Protein AF-0000000083322384 (afdb_homodimer)

Sequence (320 aa):
MDNLTTMTLADDIALSQEKIINGQQDLNTKRIYNEINSLGILDKPIEEYFDMTQDEYYNSESDGKLTLLHLDQPLSELSDRILTNHVDGYVDKDEINLTYNHEDPLQDGSYDRATDLHVLLYSLKVIGAVRAIAPDDLKKVLSKDAVLSLGLAAAALAKNMDNLTTMTLADDIALSQEKIINGQQDLNTKRIYNEINSLGILDKPIEEYFDMTQDEYYNSESDGKLTLLHLDQPLSELSDRILTNHVDGYVDKDEINLTYNHEDPLQDGSYDRATDLHVLLYSLKVIGAVRAIAPDDLKKVLSKDAVLS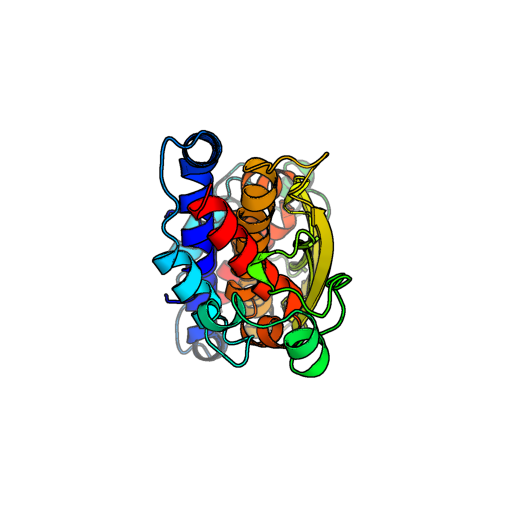LGLAAAALAKN

Structure (mmCIF, N/CA/C/O backbone):
data_AF-0000000083322384-model_v1
#
loop_
_entity.id
_entity.type
_entity.pdbx_description
1 polymer 'Transcriptional regulator'
#
loop_
_atom_site.group_PDB
_atom_site.id
_atom_site.type_symbol
_atom_site.label_atom_id
_atom_site.label_alt_id
_atom_site.label_comp_id
_atom_site.label_asym_id
_atom_site.label_entity_id
_atom_site.label_seq_id
_atom_site.pdbx_PDB_ins_code
_atom_site.Cartn_x
_atom_site.Cartn_y
_atom_site.Cartn_z
_atom_site.occupancy
_atom_site.B_iso_or_equiv
_atom_site.auth_seq_id
_atom_site.auth_comp_id
_atom_site.auth_asym_id
_atom_site.auth_atom_id
_atom_site.pdbx_PDB_model_num
ATOM 1 N N . MET A 1 1 ? 3.275 7.406 -13.539 1 37.5 1 MET A N 1
ATOM 2 C CA . MET A 1 1 ? 2.02 6.906 -14.094 1 37.5 1 MET A CA 1
ATOM 3 C C . MET A 1 1 ? 1.988 5.379 -14.078 1 37.5 1 MET A C 1
ATOM 5 O O . MET A 1 1 ? 0.938 4.781 -13.836 1 37.5 1 MET A O 1
ATOM 9 N N . ASP A 1 2 ? 3.168 4.707 -14.414 1 47.38 2 ASP A N 1
ATOM 10 C CA . ASP A 1 2 ? 3.363 3.297 -14.742 1 47.38 2 ASP A CA 1
ATOM 11 C C . ASP A 1 2 ? 3.188 2.416 -13.508 1 47.38 2 ASP A C 1
ATOM 13 O O . ASP A 1 2 ? 2.791 1.254 -13.617 1 47.38 2 ASP A O 1
ATOM 17 N N . ASN A 1 3 ? 3.254 3.123 -12.258 1 56.19 3 ASN A N 1
ATOM 18 C CA . ASN A 1 3 ? 3.422 2.348 -11.039 1 56.19 3 ASN A CA 1
ATOM 19 C C . ASN A 1 3 ? 2.08 1.904 -10.461 1 56.19 3 ASN A C 1
ATOM 21 O O . ASN A 1 3 ? 2.033 1.134 -9.5 1 56.19 3 ASN A O 1
ATOM 25 N N . LEU A 1 4 ? 1.082 2.242 -11.242 1 67.62 4 LEU A N 1
ATOM 26 C CA . LEU A 1 4 ? -0.22 1.907 -10.672 1 67.62 4 LEU A CA 1
ATOM 27 C C . LEU A 1 4 ? -0.884 0.786 -11.469 1 67.62 4 LEU A C 1
ATOM 29 O O . LEU A 1 4 ? -1.989 0.354 -11.133 1 67.62 4 LEU A O 1
ATOM 33 N N . THR A 1 5 ? -0.105 0.211 -12.234 1 82.62 5 THR A N 1
ATOM 34 C CA . THR A 1 5 ? -0.667 -0.783 -13.148 1 82.62 5 THR A CA 1
ATOM 35 C C . THR A 1 5 ? -1.054 -2.051 -12.391 1 82.62 5 THR A C 1
ATOM 37 O O . THR A 1 5 ? -2.096 -2.648 -12.664 1 82.62 5 THR A O 1
ATOM 40 N N . THR A 1 6 ? -0.244 -2.404 -11.43 1 91.44 6 THR A N 1
ATOM 41 C CA . THR A 1 6 ? -0.544 -3.6 -10.656 1 91.44 6 THR A CA 1
ATOM 42 C C . THR A 1 6 ? -1.833 -3.418 -9.859 1 91.44 6 THR A C 1
ATOM 44 O O . THR A 1 6 ? -2.676 -4.316 -9.812 1 91.44 6 THR A O 1
ATOM 47 N N . MET A 1 7 ? -1.992 -2.287 -9.391 1 86.81 7 MET A N 1
ATOM 48 C CA . MET A 1 7 ? -3.189 -1.993 -8.602 1 86.81 7 MET A CA 1
ATOM 49 C C . MET A 1 7 ? -4.43 -1.967 -9.492 1 86.81 7 MET A C 1
ATOM 51 O O . MET A 1 7 ? -5.488 -2.459 -9.102 1 86.81 7 MET A O 1
ATOM 55 N N . THR A 1 8 ? -4.301 -1.395 -10.633 1 88.5 8 THR A N 1
ATOM 56 C CA . THR A 1 8 ? -5.422 -1.345 -11.562 1 88.5 8 THR A CA 1
ATOM 57 C C . THR A 1 8 ? -5.832 -2.75 -11.992 1 88.5 8 THR A C 1
ATOM 59 O O . THR A 1 8 ? -7.023 -3.037 -12.141 1 88.5 8 THR A O 1
ATOM 62 N N . LEU A 1 9 ? -4.875 -3.537 -12.266 1 93.75 9 LEU A N 1
ATOM 63 C CA . LEU A 1 9 ? -5.164 -4.93 -12.594 1 93.75 9 LEU A CA 1
ATOM 64 C C . LEU A 1 9 ? -5.934 -5.605 -11.469 1 93.75 9 LEU A C 1
ATOM 66 O O . LEU A 1 9 ? -6.938 -6.281 -11.711 1 93.75 9 LEU A O 1
ATOM 70 N N . ALA A 1 10 ? -5.461 -5.469 -10.242 1 92.31 10 ALA A N 1
ATOM 71 C CA . ALA A 1 10 ? -6.133 -6.055 -9.086 1 92.31 10 ALA A CA 1
ATOM 72 C C . ALA A 1 10 ? -7.57 -5.562 -8.977 1 92.31 10 ALA A C 1
ATOM 74 O O . ALA A 1 10 ? -8.484 -6.348 -8.711 1 92.31 10 ALA A O 1
ATOM 75 N N . ASP A 1 11 ? -7.816 -4.285 -9.25 1 89.19 11 ASP A N 1
ATOM 76 C CA . ASP A 1 11 ? -9.148 -3.707 -9.18 1 89.19 11 ASP A CA 1
ATOM 77 C C . ASP A 1 11 ? -10.062 -4.289 -10.258 1 89.19 11 ASP A C 1
ATOM 79 O O . ASP A 1 11 ? -11.242 -4.551 -10.008 1 89.19 11 ASP A O 1
ATOM 83 N N . ASP A 1 12 ? -9.516 -4.383 -11.422 1 92.56 12 ASP A N 1
ATOM 84 C CA . ASP A 1 12 ? -10.289 -4.969 -12.516 1 92.56 12 ASP A CA 1
ATOM 85 C C . ASP A 1 12 ? -10.703 -6.402 -12.188 1 92.56 12 ASP A C 1
ATOM 87 O O . ASP A 1 12 ? -11.836 -6.801 -12.461 1 92.56 12 ASP A O 1
ATOM 91 N N . ILE A 1 13 ? -9.805 -7.172 -11.633 1 94.81 13 ILE A N 1
ATOM 92 C CA . ILE A 1 13 ? -10.109 -8.547 -11.234 1 94.81 13 ILE A CA 1
ATOM 93 C C . ILE A 1 13 ? -11.172 -8.539 -10.133 1 94.81 13 ILE A C 1
ATOM 95 O O . ILE A 1 13 ? -12.117 -9.328 -10.172 1 94.81 13 ILE A O 1
ATOM 99 N N . ALA A 1 14 ? -11.031 -7.695 -9.219 1 92.06 14 ALA A N 1
ATOM 100 C CA . ALA A 1 14 ? -11.984 -7.598 -8.117 1 92.06 14 ALA A CA 1
ATOM 101 C C . ALA A 1 14 ? -13.391 -7.293 -8.633 1 92.06 14 ALA A C 1
ATOM 103 O O . ALA A 1 14 ? -14.367 -7.863 -8.148 1 92.06 14 ALA A O 1
ATOM 104 N N . LEU A 1 15 ? -13.484 -6.41 -9.617 1 92.44 15 LEU A N 1
ATOM 105 C CA . LEU A 1 15 ? -14.766 -6.008 -10.18 1 92.44 15 LEU A CA 1
ATOM 106 C C . LEU A 1 15 ? -15.461 -7.188 -10.852 1 92.44 15 LEU A C 1
ATOM 108 O O . LEU A 1 15 ? -16.688 -7.254 -10.891 1 92.44 15 LEU A O 1
ATOM 112 N N . SER A 1 16 ? -14.695 -8.172 -11.289 1 95.06 16 SER A N 1
ATOM 113 C CA . SER A 1 16 ? -15.25 -9.289 -12.039 1 95.06 16 SER A CA 1
ATOM 114 C C . SER A 1 16 ? -15.117 -10.602 -11.266 1 95.06 16 SER A C 1
ATOM 116 O O . SER A 1 16 ? -15.25 -11.68 -11.836 1 95.06 16 SER A O 1
ATOM 118 N N . GLN A 1 17 ? -14.797 -10.562 -10.047 1 95.56 17 GLN A N 1
ATOM 119 C CA . GLN A 1 17 ? -14.414 -11.734 -9.258 1 95.56 17 GLN A CA 1
ATOM 120 C C . GLN A 1 17 ? -15.477 -12.82 -9.32 1 95.56 17 GLN A C 1
ATOM 122 O O . GLN A 1 17 ? -15.172 -13.977 -9.609 1 95.56 17 GLN A O 1
ATOM 127 N N . GLU A 1 18 ? -16.75 -12.477 -9.117 1 96.19 18 GLU A N 1
ATOM 128 C CA . GLU A 1 18 ? -17.828 -13.469 -9.102 1 96.19 18 GLU A CA 1
ATOM 129 C C . GLU A 1 18 ? -18 -14.102 -10.484 1 96.19 18 GLU A C 1
ATOM 131 O O . GLU A 1 18 ? -18.219 -15.312 -10.586 1 96.19 18 GLU A O 1
ATOM 136 N N . LYS A 1 19 ? -17.984 -13.305 -11.445 1 96.75 19 LYS A N 1
ATOM 137 C CA . LYS A 1 19 ? -18.125 -13.805 -12.805 1 96.75 19 LYS A CA 1
ATOM 138 C C . LYS A 1 19 ? -16.984 -14.75 -13.164 1 96.75 19 LYS A C 1
ATOM 140 O O . LYS A 1 19 ? -17.188 -15.734 -13.875 1 96.75 19 LYS A O 1
ATOM 145 N N . ILE A 1 20 ? -15.828 -14.445 -12.695 1 96.5 20 ILE A N 1
ATOM 146 C CA . ILE A 1 20 ? -14.664 -15.273 -12.977 1 96.5 20 ILE A CA 1
ATOM 147 C C . ILE A 1 20 ? -14.781 -16.594 -12.219 1 96.5 20 ILE A C 1
ATOM 149 O O . ILE A 1 20 ? -14.578 -17.672 -12.789 1 96.5 20 ILE A O 1
ATOM 153 N N . ILE A 1 21 ? -15.156 -16.516 -10.984 1 96.5 21 ILE A N 1
ATOM 154 C CA . ILE A 1 21 ? -15.281 -17.703 -10.148 1 96.5 21 ILE A CA 1
ATOM 155 C C . ILE A 1 21 ? -16.328 -18.641 -10.734 1 96.5 21 ILE A C 1
ATOM 157 O O . ILE A 1 21 ? -16.125 -19.859 -10.789 1 96.5 21 ILE A O 1
ATOM 161 N N . ASN A 1 22 ? -17.359 -18.031 -11.281 1 96 22 ASN A N 1
ATOM 162 C CA . ASN A 1 22 ? -18.469 -18.828 -11.789 1 96 22 ASN A CA 1
ATOM 163 C C . ASN A 1 22 ? -18.25 -19.234 -13.242 1 96 22 ASN A C 1
ATOM 165 O O . ASN A 1 22 ? -19.109 -19.891 -13.844 1 96 22 ASN A O 1
ATOM 169 N N . GLY A 1 23 ? -17.234 -18.828 -13.836 1 93.5 23 GLY A N 1
ATOM 170 C CA . GLY A 1 23 ? -16.906 -19.219 -15.203 1 93.5 23 GLY A CA 1
ATOM 171 C C . GLY A 1 23 ? -17.641 -18.406 -16.25 1 93.5 23 GLY A C 1
ATOM 172 O O . GLY A 1 23 ? -17.703 -18.781 -17.406 1 93.5 23 GLY A O 1
ATOM 173 N N . GLN A 1 24 ? -18.203 -17.266 -15.867 1 95.69 24 GLN A N 1
ATOM 174 C CA . GLN A 1 24 ? -18.969 -16.422 -16.781 1 95.69 24 GLN A CA 1
ATOM 175 C C . GLN A 1 24 ? -18.047 -15.453 -17.516 1 95.69 24 GLN A C 1
ATOM 177 O O . GLN A 1 24 ? -18.438 -14.875 -18.531 1 95.69 24 GLN A O 1
ATOM 182 N N . GLN A 1 25 ? -16.922 -15.219 -17.016 1 95.25 25 GLN A N 1
ATOM 183 C CA . GLN A 1 25 ? -15.906 -14.367 -17.625 1 95.25 25 GLN A CA 1
ATOM 184 C C . GLN A 1 25 ? -14.523 -15.016 -17.531 1 95.25 25 GLN A C 1
ATOM 186 O O . GLN A 1 25 ? -14.133 -15.523 -16.484 1 95.25 25 GLN A O 1
ATOM 191 N N . ASP A 1 26 ? -13.844 -14.93 -18.641 1 93.75 26 ASP A N 1
ATOM 192 C CA . ASP A 1 26 ? -12.5 -15.492 -18.688 1 93.75 26 ASP A CA 1
ATOM 193 C C . ASP A 1 26 ? -11.492 -14.531 -18.062 1 93.75 26 ASP A C 1
ATOM 195 O O . ASP A 1 26 ? -11.641 -13.312 -18.156 1 93.75 26 ASP A O 1
ATOM 199 N N . LEU A 1 27 ? -10.508 -15.156 -17.484 1 95 27 LEU A N 1
ATOM 200 C CA . LEU A 1 27 ? -9.391 -14.375 -16.969 1 95 27 LEU A CA 1
ATOM 201 C C . LEU A 1 27 ? -8.461 -13.945 -18.109 1 95 27 LEU A C 1
ATOM 203 O O . LEU A 1 27 ? -8.133 -14.742 -18.984 1 95 27 LEU A O 1
ATOM 207 N N . ASN A 1 28 ? -8.117 -12.68 -18.172 1 94.62 28 ASN A N 1
ATOM 208 C CA . ASN A 1 28 ? -7.125 -12.203 -19.141 1 94.62 28 ASN A CA 1
ATOM 209 C C . ASN A 1 28 ? -5.707 -12.562 -18.703 1 94.62 28 ASN A C 1
ATOM 211 O O . ASN A 1 28 ? -4.961 -11.695 -18.234 1 94.62 28 ASN A O 1
ATOM 215 N N . THR A 1 29 ? -5.273 -13.75 -19 1 96.88 29 THR A N 1
ATOM 216 C CA . THR A 1 29 ? -4 -14.258 -18.516 1 96.88 29 THR A CA 1
ATOM 217 C C . THR A 1 29 ? -2.832 -13.492 -19.125 1 96.88 29 THR A C 1
ATOM 219 O O . THR A 1 29 ? -1.804 -13.297 -18.469 1 96.88 29 THR A O 1
ATOM 222 N N . LYS A 1 30 ? -3.02 -13.055 -20.344 1 97.06 30 LYS A N 1
ATOM 223 C CA . LYS A 1 30 ? -1.944 -12.305 -21 1 97.06 30 LYS A CA 1
ATOM 224 C C . LYS A 1 30 ? -1.622 -11.031 -20.219 1 97.06 30 LYS A C 1
ATOM 226 O O . LYS A 1 30 ? -0.452 -10.711 -20 1 97.06 30 LYS A O 1
ATOM 231 N N . ARG A 1 31 ? -2.654 -10.328 -19.859 1 96.56 31 ARG A N 1
ATOM 232 C CA . ARG A 1 31 ? -2.469 -9.109 -19.078 1 96.56 31 ARG A CA 1
ATOM 233 C C . ARG A 1 31 ? -1.816 -9.414 -17.734 1 96.56 31 ARG A C 1
ATOM 235 O O . ARG A 1 31 ? -0.927 -8.688 -17.297 1 96.56 31 ARG A O 1
ATOM 242 N N . ILE A 1 32 ? -2.227 -10.461 -17.109 1 97.88 32 ILE A N 1
ATOM 243 C CA . ILE A 1 32 ? -1.708 -10.859 -15.797 1 97.88 32 ILE A CA 1
ATOM 244 C C . ILE A 1 32 ? -0.238 -11.25 -15.93 1 97.88 32 ILE A C 1
ATOM 246 O O . ILE A 1 32 ? 0.605 -10.789 -15.156 1 97.88 32 ILE A O 1
ATOM 250 N N . TYR A 1 33 ? 0.102 -12.039 -16.953 1 98.5 33 TYR A N 1
ATOM 251 C CA . TYR A 1 33 ? 1.48 -12.469 -17.141 1 98.5 33 TYR A CA 1
ATOM 252 C C . TYR A 1 33 ? 2.391 -11.281 -17.422 1 98.5 33 TYR A C 1
ATOM 254 O O . TYR A 1 33 ? 3.508 -11.211 -16.906 1 98.5 33 TYR A O 1
ATOM 262 N N . ASN A 1 34 ? 1.905 -10.352 -18.25 1 97.94 34 ASN A N 1
ATOM 263 C CA . ASN A 1 34 ? 2.684 -9.148 -18.531 1 97.94 34 ASN A CA 1
ATOM 264 C C . ASN A 1 34 ? 2.988 -8.367 -17.25 1 97.94 34 ASN A C 1
ATOM 266 O O . ASN A 1 34 ? 4.105 -7.871 -17.078 1 97.94 34 ASN A O 1
ATOM 270 N N . GLU A 1 35 ? 1.998 -8.227 -16.438 1 97.06 35 GLU A N 1
ATOM 271 C CA . GLU A 1 35 ? 2.186 -7.496 -15.188 1 97.06 35 GLU A CA 1
ATOM 272 C C . GLU A 1 35 ? 3.164 -8.219 -14.266 1 97.06 35 GLU A C 1
ATOM 274 O O . GLU A 1 35 ? 4.031 -7.586 -13.656 1 97.06 35 GLU A O 1
ATOM 279 N N . ILE A 1 36 ? 3.006 -9.539 -14.156 1 98.06 36 ILE A N 1
ATOM 280 C CA . ILE A 1 36 ? 3.912 -10.336 -13.344 1 98.06 36 ILE A CA 1
ATOM 281 C C . ILE A 1 36 ? 5.344 -10.164 -13.844 1 98.06 36 ILE A C 1
ATOM 283 O O . ILE A 1 36 ? 6.258 -9.914 -13.047 1 98.06 36 ILE A O 1
ATOM 287 N N . ASN A 1 37 ? 5.535 -10.242 -15.133 1 98.25 37 ASN A N 1
ATOM 288 C CA . ASN A 1 37 ? 6.863 -10.109 -15.727 1 98.25 37 ASN A CA 1
ATOM 289 C C . ASN A 1 37 ? 7.438 -8.711 -15.508 1 98.25 37 ASN A C 1
ATOM 291 O O . ASN A 1 37 ? 8.648 -8.547 -15.344 1 98.25 37 ASN A O 1
ATOM 295 N N . SER A 1 38 ? 6.574 -7.766 -15.477 1 96.81 38 SER A N 1
ATOM 296 C CA . SER A 1 38 ? 7.016 -6.387 -15.312 1 96.81 38 SER A CA 1
ATOM 297 C C . SER A 1 38 ? 7.602 -6.156 -13.93 1 96.81 38 SER A C 1
ATOM 299 O O . SER A 1 38 ? 8.312 -5.176 -13.703 1 96.81 38 SER A O 1
ATOM 301 N N . LEU A 1 39 ? 7.293 -6.98 -12.93 1 96.25 39 LEU A N 1
ATOM 302 C CA . LEU A 1 39 ? 7.836 -6.859 -11.586 1 96.25 39 LEU A CA 1
ATOM 303 C C . LEU A 1 39 ? 9.344 -7.102 -11.578 1 96.25 39 LEU A C 1
ATOM 305 O O . LEU A 1 39 ? 10.055 -6.617 -10.703 1 96.25 39 LEU A O 1
ATOM 309 N N . GLY A 1 40 ? 9.812 -7.945 -12.539 1 96.56 40 GLY A N 1
ATOM 310 C CA . GLY A 1 40 ? 11.242 -8.195 -12.695 1 96.56 40 GLY A CA 1
ATOM 311 C C . GLY A 1 40 ? 11.828 -9.023 -11.562 1 96.56 40 GLY A C 1
ATOM 312 O O . GLY A 1 40 ? 12.977 -8.812 -11.172 1 96.56 40 GLY A O 1
ATOM 313 N N . ILE A 1 41 ? 11.047 -9.922 -11.023 1 98.06 41 ILE A N 1
ATOM 314 C CA . ILE A 1 41 ? 11.477 -10.711 -9.875 1 98.06 41 ILE A CA 1
ATOM 315 C C . ILE A 1 41 ? 12.062 -12.039 -10.352 1 98.06 41 ILE A C 1
ATOM 317 O O . ILE A 1 41 ? 13.117 -12.469 -9.875 1 98.06 41 ILE A O 1
ATOM 321 N N . LEU A 1 42 ? 11.383 -12.727 -11.266 1 98.44 42 LEU A N 1
ATOM 322 C CA . LEU A 1 42 ? 11.836 -14 -11.812 1 98.44 42 LEU A CA 1
ATOM 323 C C . LEU A 1 42 ? 12.859 -13.789 -12.922 1 98.44 42 LEU A C 1
ATOM 325 O O . LEU A 1 42 ? 12.852 -12.75 -13.586 1 98.44 42 LEU A O 1
ATOM 329 N N . ASP A 1 43 ? 13.672 -14.797 -13.164 1 97.88 43 ASP A N 1
ATOM 330 C CA . ASP A 1 43 ? 14.758 -14.695 -14.141 1 97.88 43 ASP A CA 1
ATOM 331 C C . ASP A 1 43 ? 14.227 -14.844 -15.562 1 97.88 43 ASP A C 1
ATOM 333 O O . ASP A 1 43 ? 14.836 -14.344 -16.516 1 97.88 43 ASP A O 1
ATOM 337 N N . LYS A 1 44 ? 13.125 -15.531 -15.695 1 98.12 44 LYS A N 1
ATOM 338 C CA . LYS A 1 44 ? 12.484 -15.781 -16.984 1 98.12 44 LYS A CA 1
ATOM 339 C C . LYS A 1 44 ? 11.031 -15.32 -16.984 1 98.12 44 LYS A C 1
ATOM 341 O O . LYS A 1 44 ? 10.461 -15.078 -15.914 1 98.12 44 LYS A O 1
ATOM 346 N N . PRO A 1 45 ? 10.5 -15.172 -18.188 1 98.5 45 PRO A N 1
ATOM 347 C CA . PRO A 1 45 ? 9.055 -14.922 -18.219 1 98.5 45 PRO A CA 1
ATOM 348 C C . PRO A 1 45 ? 8.25 -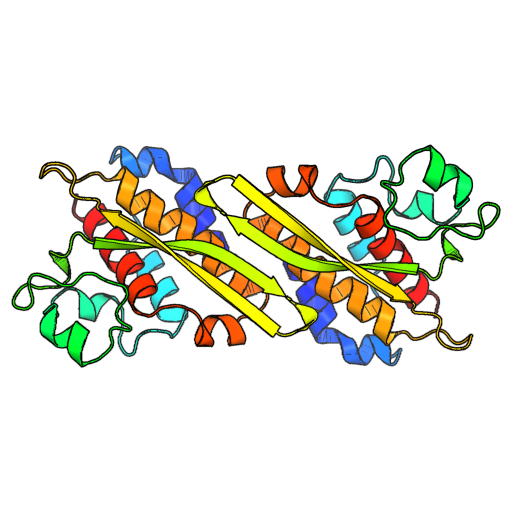16.016 -17.5 1 98.5 45 PRO A C 1
ATOM 350 O O . PRO A 1 45 ? 8.586 -17.188 -17.594 1 98.5 45 P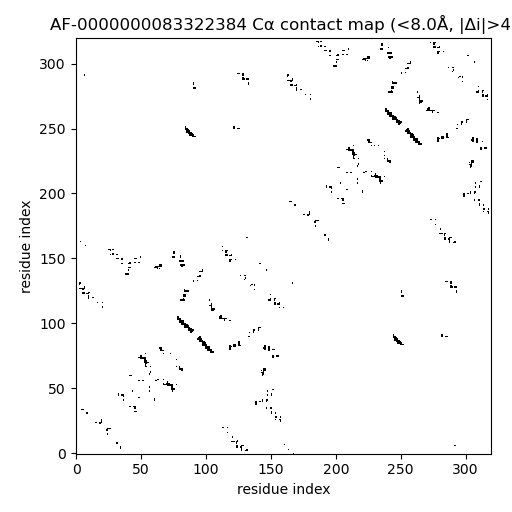RO A O 1
ATOM 353 N N . ILE A 1 46 ? 7.184 -15.617 -16.891 1 98.81 46 ILE A N 1
ATOM 354 C CA . ILE A 1 46 ? 6.41 -16.484 -16.016 1 98.81 46 ILE A CA 1
ATOM 355 C C . ILE A 1 46 ? 5.914 -17.703 -16.797 1 98.81 46 ILE A C 1
ATOM 357 O O . ILE A 1 46 ? 5.844 -18.812 -16.25 1 98.81 46 ILE A O 1
ATOM 361 N N . GLU A 1 47 ? 5.617 -17.547 -18.047 1 98.19 47 GLU A N 1
ATOM 362 C CA . GLU A 1 47 ? 5.023 -18.594 -18.859 1 98.19 47 GLU A CA 1
ATOM 363 C C . GLU A 1 47 ? 6.008 -19.734 -19.094 1 98.19 47 GLU A C 1
ATOM 365 O O . GLU A 1 47 ? 5.605 -20.859 -19.422 1 98.19 47 GLU A O 1
ATOM 370 N N . GLU A 1 48 ? 7.223 -19.484 -18.906 1 98.19 48 GLU A N 1
ATOM 371 C CA . GLU A 1 48 ? 8.242 -20.5 -19.172 1 98.19 48 GLU A CA 1
ATOM 372 C C . GLU A 1 48 ? 8.398 -21.453 -17.984 1 98.19 48 GLU A C 1
ATOM 374 O O . GLU A 1 48 ? 9.039 -22.5 -18.094 1 98.19 48 GLU A O 1
ATOM 379 N N . TYR A 1 49 ? 7.781 -21.141 -16.906 1 98.69 49 TYR A N 1
ATOM 380 C CA . TYR A 1 49 ? 7.988 -21.938 -15.695 1 98.69 49 TYR A CA 1
ATOM 381 C C . TYR A 1 49 ? 6.984 -23.078 -15.617 1 98.69 49 TYR A C 1
ATOM 383 O O . TYR A 1 49 ? 7.227 -24.078 -14.938 1 98.69 49 TYR A O 1
ATOM 391 N N . PHE A 1 50 ? 5.918 -22.984 -16.281 1 98.38 50 PHE A N 1
ATOM 392 C CA . PHE A 1 50 ? 4.797 -23.906 -16.078 1 98.38 50 PHE A CA 1
ATOM 393 C C . PHE A 1 50 ? 5.191 -25.328 -16.422 1 98.38 50 PHE A C 1
ATOM 395 O O . PHE A 1 50 ? 4.789 -26.266 -15.734 1 98.38 50 PHE A O 1
ATOM 402 N N . ASP A 1 51 ? 6.031 -25.453 -17.438 1 97.5 51 ASP A N 1
ATOM 403 C CA . ASP A 1 51 ? 6.418 -26.797 -17.891 1 97.5 51 ASP A CA 1
ATOM 404 C C . ASP A 1 51 ? 7.719 -27.234 -17.234 1 97.5 51 ASP A C 1
ATOM 406 O O . ASP A 1 51 ? 8.133 -28.391 -17.375 1 97.5 51 ASP A O 1
ATOM 410 N N . MET A 1 52 ? 8.312 -26.375 -16.453 1 97.88 52 MET A N 1
ATOM 411 C CA . MET A 1 52 ? 9.508 -26.734 -15.688 1 97.88 52 MET A CA 1
ATOM 412 C C . MET A 1 52 ? 9.18 -27.703 -14.57 1 97.88 52 MET A C 1
ATOM 414 O O . MET A 1 52 ? 8.125 -27.609 -13.938 1 97.88 52 MET A O 1
ATOM 418 N N . THR A 1 53 ? 10.07 -28.594 -14.328 1 98.44 53 THR A N 1
ATOM 419 C CA . THR A 1 53 ? 9.82 -29.531 -13.227 1 98.44 53 THR A CA 1
ATOM 420 C C . THR A 1 53 ? 10 -28.828 -11.883 1 98.44 53 THR A C 1
ATOM 422 O O . THR A 1 53 ? 10.727 -27.844 -11.781 1 98.44 53 THR A O 1
ATOM 425 N N . GLN A 1 54 ? 9.336 -29.312 -10.875 1 98.38 54 GLN A N 1
ATOM 426 C CA . GLN A 1 54 ? 9.492 -28.766 -9.531 1 98.38 54 GLN A CA 1
ATOM 427 C C . GLN A 1 54 ? 10.945 -28.859 -9.062 1 98.38 54 GLN A C 1
ATOM 429 O O . GLN A 1 54 ? 11.445 -27.953 -8.398 1 98.38 54 GLN A O 1
ATOM 434 N N . ASP A 1 55 ? 11.656 -29.875 -9.492 1 98.31 55 ASP A N 1
ATOM 435 C CA . ASP A 1 55 ? 13.07 -30.062 -9.164 1 98.31 55 ASP A CA 1
ATOM 436 C C . ASP A 1 55 ? 13.93 -28.969 -9.789 1 98.31 55 ASP A C 1
ATOM 438 O O . ASP A 1 55 ? 14.766 -28.375 -9.117 1 98.31 55 ASP A O 1
ATOM 442 N N . GLU A 1 56 ? 13.727 -28.781 -11.039 1 98.19 56 GLU A N 1
ATOM 443 C CA . GLU A 1 56 ? 14.484 -27.75 -11.742 1 98.19 56 GLU A CA 1
ATOM 444 C C . GLU A 1 56 ? 14.297 -26.391 -11.094 1 98.19 56 GLU A C 1
ATOM 446 O O . GLU A 1 56 ? 15.273 -25.672 -10.852 1 98.19 56 GLU A O 1
ATOM 451 N N . TYR A 1 57 ? 13.016 -26.109 -10.812 1 98.69 57 TYR A N 1
ATOM 452 C CA . TYR A 1 57 ? 12.742 -24.812 -10.195 1 98.69 57 TYR A CA 1
ATOM 453 C C . TYR A 1 57 ? 13.352 -24.734 -8.805 1 98.69 57 TYR A C 1
ATOM 455 O O . TYR A 1 57 ? 13.961 -23.719 -8.445 1 98.69 57 TYR A O 1
ATOM 463 N N . TYR A 1 58 ? 13.148 -25.75 -7.992 1 98 58 TYR A N 1
ATOM 464 C CA . TYR A 1 58 ? 13.672 -25.797 -6.633 1 98 58 TYR A CA 1
ATOM 465 C C . TYR A 1 58 ? 15.164 -25.516 -6.613 1 98 58 TYR A C 1
ATOM 467 O O . TYR A 1 58 ? 15.648 -24.734 -5.781 1 98 58 TYR A O 1
ATOM 475 N N . ASN A 1 59 ? 15.953 -26 -7.582 1 97.44 59 ASN A N 1
ATOM 476 C CA . ASN A 1 59 ? 17.406 -25.938 -7.59 1 97.44 59 ASN A CA 1
ATOM 477 C C . ASN A 1 59 ? 17.906 -24.656 -8.258 1 97.44 59 ASN A C 1
ATOM 479 O O . ASN A 1 59 ? 19.047 -24.25 -8.07 1 97.44 59 ASN A O 1
ATOM 483 N N . SER A 1 60 ? 17.078 -24.031 -8.969 1 96.94 60 SER A N 1
ATOM 484 C CA . SER A 1 60 ? 17.562 -22.906 -9.766 1 96.94 60 SER A CA 1
ATOM 485 C C . SER A 1 60 ? 17.109 -21.578 -9.18 1 96.94 60 SER A C 1
ATOM 487 O O . SER A 1 60 ? 17.875 -20.609 -9.195 1 96.94 60 SER A O 1
ATOM 489 N N . GLU A 1 61 ? 15.82 -21.531 -8.656 1 97.5 61 GLU A N 1
ATOM 490 C CA . GLU A 1 61 ? 15.336 -20.172 -8.469 1 97.5 61 GLU A CA 1
ATOM 491 C C . GLU A 1 61 ? 14.477 -20.062 -7.211 1 97.5 61 GLU A C 1
ATOM 493 O O . GLU A 1 61 ? 14.32 -18.984 -6.645 1 97.5 61 GLU A O 1
ATOM 498 N N . SER A 1 62 ? 13.938 -21.156 -6.699 1 97.88 62 SER A N 1
ATOM 499 C CA . SER A 1 62 ? 13.031 -21.125 -5.559 1 97.88 62 SER A CA 1
ATOM 500 C C . SER A 1 62 ? 13.711 -20.531 -4.328 1 97.88 62 SER A C 1
ATOM 502 O O . SER A 1 62 ? 14.906 -20.75 -4.109 1 97.88 62 SER A O 1
ATOM 504 N N . ASP A 1 63 ? 12.945 -19.812 -3.549 1 97.94 63 ASP A N 1
ATOM 505 C CA . ASP A 1 63 ? 13.484 -19.297 -2.293 1 97.94 63 ASP A CA 1
ATOM 506 C C . ASP A 1 63 ? 12.945 -20.094 -1.102 1 97.94 63 ASP A C 1
ATOM 508 O O . ASP A 1 63 ? 13.047 -19.641 0.043 1 97.94 63 ASP A O 1
ATOM 512 N N . GLY A 1 64 ? 12.211 -21.203 -1.357 1 96.38 64 GLY A N 1
ATOM 513 C CA . GLY A 1 64 ? 11.945 -22.219 -0.347 1 96.38 64 GLY A CA 1
ATOM 514 C C . GLY A 1 64 ? 10.609 -22.031 0.345 1 96.38 64 GLY A C 1
ATOM 515 O O . GLY A 1 64 ? 10.32 -22.703 1.341 1 96.38 64 GLY A O 1
ATOM 516 N N . LYS A 1 65 ? 9.719 -21.219 -0.222 1 97.56 65 LYS A N 1
ATOM 517 C CA . LYS A 1 65 ? 8.422 -21.016 0.418 1 97.56 65 LYS A CA 1
ATOM 518 C C . LYS A 1 65 ? 7.391 -22.016 -0.107 1 97.56 65 LYS A C 1
ATOM 520 O O . LYS A 1 65 ? 6.469 -22.406 0.615 1 97.56 65 LYS A O 1
ATOM 525 N N . LEU A 1 66 ? 7.527 -22.359 -1.281 1 98.06 66 LEU A N 1
ATOM 526 C CA . LEU A 1 66 ? 6.629 -23.359 -1.847 1 98.06 66 LEU A CA 1
ATOM 527 C C . LEU A 1 66 ? 6.988 -24.75 -1.343 1 98.06 66 LEU A C 1
ATOM 529 O O . LEU A 1 66 ? 8.164 -25.078 -1.188 1 98.06 66 LEU A O 1
ATOM 533 N N . THR A 1 67 ? 5.953 -25.469 -1.106 1 96.94 67 THR A N 1
ATOM 534 C CA . THR A 1 67 ? 6.148 -26.891 -0.821 1 96.94 67 THR A CA 1
ATOM 535 C C . THR A 1 67 ? 6.176 -27.703 -2.111 1 96.94 67 THR A C 1
ATOM 537 O O . THR A 1 67 ? 5.129 -28.031 -2.674 1 96.94 67 THR A O 1
ATOM 540 N N . LEU A 1 68 ? 7.387 -28.094 -2.494 1 96.88 68 LEU A N 1
ATOM 541 C CA . LEU A 1 68 ? 7.598 -28.891 -3.705 1 96.88 68 LEU A CA 1
ATOM 542 C C . LEU A 1 68 ? 7.836 -30.359 -3.365 1 96.88 68 LEU A C 1
ATOM 544 O O . LEU A 1 68 ? 8.969 -30.75 -3.062 1 96.88 68 LEU A O 1
ATOM 548 N N . LEU A 1 69 ? 6.809 -31.141 -3.465 1 93 69 LEU A N 1
ATOM 549 C CA . LEU A 1 69 ? 6.871 -32.531 -2.992 1 93 69 LEU A CA 1
ATOM 550 C C . LEU A 1 69 ? 7.035 -33.5 -4.16 1 93 69 LEU A C 1
ATOM 552 O O . LEU A 1 69 ? 7.559 -34.594 -3.988 1 93 69 LEU A O 1
ATOM 556 N N . HIS A 1 70 ? 6.582 -33.188 -5.328 1 95.69 70 HIS A N 1
ATOM 557 C CA . HIS A 1 70 ? 6.664 -34.031 -6.508 1 95.69 70 HIS A CA 1
ATOM 558 C C . HIS A 1 70 ? 7.672 -33.5 -7.516 1 95.69 70 HIS A C 1
ATOM 560 O O . HIS A 1 70 ? 7.289 -33.031 -8.594 1 95.69 70 HIS A O 1
ATOM 566 N N . LEU A 1 71 ? 8.922 -33.75 -7.27 1 96.81 71 LEU A N 1
ATOM 567 C CA . LEU A 1 71 ? 10.055 -33.094 -7.891 1 96.81 71 LEU A CA 1
ATOM 568 C C . LEU A 1 71 ? 10.102 -33.375 -9.391 1 96.81 71 LEU A C 1
ATOM 570 O O . LEU A 1 71 ? 10.547 -32.531 -10.172 1 96.81 71 LEU A O 1
ATOM 574 N N . ASP A 1 72 ? 9.539 -34.5 -9.828 1 97.38 72 ASP A N 1
ATOM 575 C CA . ASP A 1 72 ? 9.602 -34.875 -11.234 1 97.38 72 ASP A CA 1
ATOM 576 C C . ASP A 1 72 ? 8.414 -34.312 -12.008 1 97.38 72 ASP A C 1
ATOM 578 O O . ASP A 1 72 ? 8.414 -34.312 -13.242 1 97.38 72 ASP A O 1
ATOM 582 N N . GLN A 1 73 ? 7.473 -33.781 -11.359 1 97.81 73 GLN A N 1
ATOM 583 C CA . GLN A 1 73 ? 6.273 -33.25 -12 1 97.81 73 GLN A CA 1
ATOM 584 C C . GLN A 1 73 ? 6.469 -31.781 -12.391 1 97.81 73 GLN A C 1
ATOM 586 O O . GLN A 1 73 ? 7.266 -31.062 -11.781 1 97.81 73 GLN A O 1
ATOM 591 N N . PRO A 1 74 ? 5.738 -31.391 -13.477 1 98.31 74 PRO A N 1
ATOM 592 C CA . PRO A 1 74 ? 5.812 -29.969 -13.852 1 98.31 74 PRO A CA 1
ATOM 593 C C . PRO A 1 74 ? 5.172 -29.062 -12.812 1 98.31 74 PRO A C 1
ATOM 595 O O . PRO A 1 74 ? 4.293 -29.484 -12.062 1 98.31 74 PRO A O 1
ATOM 598 N N . LEU A 1 75 ? 5.527 -27.812 -12.805 1 98.56 75 LEU A N 1
ATOM 599 C CA . LEU A 1 75 ? 5.012 -26.828 -11.859 1 98.56 75 LEU A CA 1
ATOM 600 C C . LEU A 1 75 ? 3.518 -26.609 -12.062 1 98.56 75 LEU A C 1
ATOM 602 O O . LEU A 1 75 ? 2.803 -26.266 -11.117 1 98.56 75 LEU A O 1
ATOM 606 N N . SER A 1 76 ? 3.062 -26.844 -13.297 1 97.06 76 SER A N 1
ATOM 607 C CA . SER A 1 76 ? 1.643 -26.656 -13.578 1 97.06 76 SER A CA 1
ATOM 608 C C . SER A 1 76 ? 0.788 -27.625 -12.766 1 97.06 76 SER A C 1
ATOM 610 O O . SER A 1 76 ? -0.417 -27.422 -12.609 1 97.06 76 SER A O 1
ATOM 612 N N . GLU A 1 77 ? 1.36 -28.656 -12.203 1 94.75 77 GLU A N 1
ATOM 613 C CA . GLU A 1 77 ? 0.632 -29.641 -11.422 1 94.75 77 GLU A CA 1
ATOM 614 C C . GLU A 1 77 ? 0.757 -29.359 -9.922 1 94.75 77 GLU A C 1
ATOM 616 O O . GLU A 1 77 ? 0.172 -30.078 -9.102 1 94.75 77 GLU A O 1
ATOM 621 N N . LEU A 1 78 ? 1.485 -28.344 -9.562 1 96.38 78 LEU A N 1
ATOM 622 C CA . LEU A 1 78 ? 1.675 -28 -8.164 1 96.38 78 LEU A CA 1
ATOM 623 C C . LEU A 1 78 ? 0.387 -27.438 -7.562 1 96.38 78 LEU A C 1
ATOM 625 O O . LEU A 1 78 ? -0.253 -26.562 -8.156 1 96.38 78 LEU A O 1
ATOM 629 N N . SER A 1 79 ? -0.008 -27.859 -6.406 1 93.56 79 SER A N 1
ATOM 630 C CA . SER A 1 79 ? -1.237 -27.375 -5.777 1 93.56 79 SER A CA 1
ATOM 631 C C . SER A 1 79 ? -0.95 -26.281 -4.758 1 93.56 79 SER A C 1
ATOM 633 O O . SER A 1 79 ? -1.825 -25.469 -4.445 1 93.56 79 SER A O 1
ATOM 635 N N . ASP A 1 80 ? 0.267 -26.312 -4.219 1 96.69 80 ASP A N 1
ATOM 636 C CA . ASP A 1 80 ? 0.606 -25.328 -3.201 1 96.69 80 ASP A CA 1
ATOM 637 C C . ASP A 1 80 ? 0.707 -23.922 -3.809 1 96.69 80 ASP A C 1
ATOM 639 O O . ASP A 1 80 ? 1.249 -23.75 -4.902 1 96.69 80 ASP A O 1
ATOM 643 N N . ARG A 1 81 ? 0.07 -22.922 -3.18 1 98 81 ARG A N 1
ATOM 644 C CA . ARG A 1 81 ? 0.175 -21.5 -3.527 1 98 81 ARG A CA 1
ATOM 645 C C . ARG A 1 81 ? 0.708 -20.688 -2.354 1 98 81 ARG A C 1
ATOM 647 O O . ARG A 1 81 ? 0.429 -21.016 -1.194 1 98 81 ARG A O 1
ATOM 654 N N . ILE A 1 82 ? 1.457 -19.656 -2.656 1 98.06 82 ILE A N 1
ATOM 655 C CA . ILE A 1 82 ? 1.877 -18.656 -1.676 1 98.06 82 ILE A CA 1
ATOM 656 C C . ILE A 1 82 ? 1.069 -17.375 -1.864 1 98.06 82 ILE A C 1
ATOM 658 O O . ILE A 1 82 ? 1.166 -16.734 -2.906 1 98.06 82 ILE A O 1
ATOM 662 N N . LEU A 1 83 ? 0.281 -17.031 -0.878 1 97.12 83 LEU A N 1
ATOM 663 C CA . LEU A 1 83 ? -0.525 -15.82 -0.842 1 97.12 83 LEU A CA 1
ATOM 664 C C . LEU A 1 83 ? 0.209 -14.703 -0.105 1 97.12 83 LEU A C 1
ATOM 666 O O . LEU A 1 83 ? 0.544 -14.844 1.072 1 97.12 83 LEU A O 1
ATOM 670 N N . THR A 1 84 ? 0.552 -13.602 -0.808 1 95.88 84 THR A N 1
ATOM 671 C CA . THR A 1 84 ? 1.08 -12.398 -0.163 1 95.88 84 THR A CA 1
ATOM 672 C C . THR A 1 84 ? -0.042 -11.594 0.482 1 95.88 84 THR A C 1
ATOM 674 O O . THR A 1 84 ? -0.749 -10.852 -0.199 1 95.88 84 THR A O 1
ATOM 677 N N . ASN A 1 85 ? -0.163 -11.68 1.794 1 90.19 85 ASN A N 1
ATOM 678 C CA . ASN A 1 85 ? -1.378 -11.07 2.322 1 90.19 85 ASN A CA 1
ATOM 679 C C . ASN A 1 85 ? -1.067 -10.078 3.438 1 90.19 85 ASN A C 1
ATOM 681 O O . ASN A 1 85 ? -1.966 -9.398 3.939 1 90.19 85 ASN A O 1
ATOM 685 N N . HIS A 1 86 ? 0.135 -9.961 3.883 1 90.88 86 HIS A N 1
ATOM 686 C CA . HIS A 1 86 ? 0.478 -9.07 4.984 1 90.88 86 HIS A CA 1
ATOM 687 C C . HIS A 1 86 ? 1.667 -8.18 4.625 1 90.88 86 HIS A C 1
ATOM 689 O O . HIS A 1 86 ? 2.631 -8.648 4.012 1 90.88 86 HIS A O 1
ATOM 695 N N . VAL A 1 87 ? 1.597 -7.031 4.977 1 91.25 87 VAL A N 1
ATOM 696 C CA . VAL A 1 87 ? 2.686 -6.07 4.824 1 91.25 87 VAL A CA 1
ATOM 697 C C . VAL A 1 87 ? 2.965 -5.387 6.16 1 91.25 87 VAL A C 1
ATOM 699 O O . VAL A 1 87 ? 2.039 -5.086 6.918 1 91.25 87 VAL A O 1
ATOM 702 N N . ASP A 1 88 ? 4.172 -5.328 6.559 1 92.31 88 ASP A N 1
ATOM 703 C CA . ASP A 1 88 ? 4.707 -4.555 7.672 1 92.31 88 ASP A CA 1
ATOM 704 C C . ASP A 1 88 ? 5.887 -3.691 7.227 1 92.31 88 ASP A C 1
ATOM 706 O O . ASP A 1 88 ? 6.883 -4.207 6.719 1 92.31 88 ASP A O 1
ATOM 710 N N . GLY A 1 89 ? 5.668 -2.326 7.301 1 89.62 89 GLY A N 1
ATOM 711 C CA . GLY A 1 89 ? 6.781 -1.525 6.812 1 89.62 89 GLY A CA 1
ATOM 712 C C . GLY A 1 89 ? 6.695 -0.068 7.223 1 89.62 89 GLY A C 1
ATOM 713 O O . GLY A 1 89 ? 5.664 0.377 7.734 1 89.62 89 GLY A O 1
ATOM 714 N N . TYR A 1 90 ? 7.883 0.543 7.148 1 87.31 90 TYR A N 1
ATOM 715 C CA . TYR A 1 90 ? 8.062 1.976 7.355 1 87.31 90 TYR A CA 1
ATOM 716 C C . TYR A 1 90 ? 8.43 2.672 6.051 1 87.31 90 TYR A C 1
ATOM 718 O O . TYR A 1 90 ? 9.461 2.367 5.445 1 87.31 90 TYR A O 1
ATOM 726 N N . VAL A 1 91 ? 7.637 3.6 5.66 1 80.5 91 VAL A N 1
ATOM 727 C CA . VAL A 1 91 ? 7.844 4.25 4.371 1 80.5 91 VAL A CA 1
ATOM 728 C C . VAL A 1 91 ? 9.023 5.207 4.457 1 80.5 91 VAL A C 1
ATOM 730 O O . VAL A 1 91 ? 9.805 5.324 3.508 1 80.5 91 VAL A O 1
ATOM 733 N N . ASP A 1 92 ? 9.227 5.938 5.598 1 79.88 92 ASP A N 1
ATOM 734 C CA . ASP A 1 92 ? 10.281 6.934 5.738 1 79.88 92 ASP A CA 1
ATOM 735 C C . ASP A 1 92 ? 11.633 6.27 5.996 1 79.88 92 ASP A C 1
ATOM 737 O O . ASP A 1 92 ? 12.68 6.922 5.922 1 79.88 92 ASP A O 1
ATOM 741 N N . LYS A 1 93 ? 11.609 5.012 6.355 1 84 93 LYS A N 1
ATOM 742 C CA . LYS A 1 93 ? 12.836 4.285 6.652 1 84 93 LYS A CA 1
ATOM 743 C C . LYS A 1 93 ? 13.156 3.271 5.559 1 84 93 LYS A C 1
ATOM 745 O O . LYS A 1 93 ? 14.109 2.504 5.676 1 84 93 LYS A O 1
ATOM 750 N N . ASP A 1 94 ? 12.477 3.135 4.566 1 81.12 94 ASP A N 1
ATOM 751 C CA . ASP A 1 94 ? 12.648 2.184 3.471 1 81.12 94 ASP A CA 1
ATOM 752 C C . ASP A 1 94 ? 12.672 0.748 3.988 1 81.12 94 ASP A C 1
ATOM 754 O O . ASP A 1 94 ? 13.555 -0.034 3.619 1 81.12 94 ASP A O 1
ATOM 758 N N . GLU A 1 95 ? 11.875 0.453 4.922 1 88.88 95 GLU A N 1
ATOM 759 C CA . GLU A 1 95 ? 11.742 -0.883 5.496 1 88.88 95 GLU A CA 1
ATOM 760 C C . GLU A 1 95 ? 10.367 -1.471 5.207 1 88.88 95 GLU A C 1
ATOM 762 O O . GLU A 1 95 ? 9.352 -0.921 5.633 1 88.88 95 GLU A O 1
ATOM 767 N N . ILE A 1 96 ? 10.367 -2.58 4.461 1 91.56 96 ILE A N 1
ATOM 768 C CA . ILE A 1 96 ? 9.125 -3.273 4.121 1 91.56 96 ILE A CA 1
ATOM 769 C C . ILE A 1 96 ? 9.305 -4.777 4.324 1 91.56 96 ILE A C 1
ATOM 771 O O . ILE A 1 96 ? 10.336 -5.344 3.949 1 91.56 96 ILE A O 1
ATOM 775 N N . ASN A 1 97 ? 8.398 -5.344 4.996 1 93.5 97 ASN A N 1
ATOM 776 C CA . ASN A 1 97 ? 8.352 -6.789 5.16 1 93.5 97 ASN A CA 1
ATOM 777 C C . ASN A 1 97 ? 7.035 -7.371 4.656 1 93.5 97 ASN A C 1
ATOM 779 O O . ASN A 1 97 ? 5.965 -6.828 4.938 1 93.5 97 ASN A O 1
ATOM 783 N N . LEU A 1 98 ? 7.16 -8.422 3.918 1 95.31 98 LEU A N 1
ATOM 784 C CA . LEU A 1 98 ? 5.992 -9.164 3.461 1 95.31 98 LEU A CA 1
ATOM 785 C C . LEU A 1 98 ? 5.922 -10.531 4.129 1 95.31 98 LEU A C 1
ATOM 787 O O . LEU A 1 98 ? 6.953 -11.18 4.332 1 95.31 98 LEU A O 1
ATOM 791 N N . THR A 1 99 ? 4.727 -10.922 4.504 1 94.25 99 THR A N 1
ATOM 792 C CA . THR A 1 99 ? 4.512 -12.273 5.008 1 94.25 99 THR A CA 1
ATOM 793 C C . THR A 1 99 ? 3.465 -13 4.168 1 94.25 99 THR A C 1
ATOM 795 O O . THR A 1 99 ? 2.738 -12.375 3.393 1 94.25 99 THR A O 1
ATOM 798 N N . TYR A 1 100 ? 3.561 -14.344 4.355 1 95.81 100 TYR A N 1
ATOM 799 C CA . TYR A 1 100 ? 2.883 -15.195 3.383 1 95.81 100 TYR A CA 1
ATOM 800 C C . TYR A 1 100 ? 2.092 -16.297 4.078 1 95.81 100 TYR A C 1
ATOM 802 O O . TYR A 1 100 ? 2.461 -16.734 5.168 1 95.81 100 TYR A O 1
ATOM 810 N N . ASN A 1 101 ? 1.017 -16.672 3.426 1 95.69 101 ASN A N 1
ATOM 811 C CA . ASN A 1 101 ? 0.276 -17.859 3.805 1 95.69 101 ASN A CA 1
ATOM 812 C C . ASN A 1 101 ? 0.281 -18.906 2.688 1 95.69 101 ASN A C 1
ATOM 814 O O . ASN A 1 101 ? 0.458 -18.562 1.517 1 95.69 101 ASN A O 1
ATOM 818 N N . HIS A 1 102 ? 0.131 -20.141 3.121 1 96.69 102 HIS A N 1
ATOM 819 C CA . HIS A 1 102 ? -0.066 -21.203 2.139 1 96.69 102 HIS A CA 1
ATOM 820 C C . HIS A 1 102 ? -1.544 -21.375 1.805 1 96.69 102 HIS A C 1
ATOM 822 O O . HIS A 1 102 ? -2.398 -21.297 2.689 1 96.69 102 HIS A O 1
ATOM 828 N N . GLU A 1 103 ? -1.799 -21.547 0.521 1 95.81 103 GLU A N 1
ATOM 829 C CA . GLU A 1 103 ? -3.119 -21.922 0.024 1 95.81 103 GLU A CA 1
ATOM 830 C C . GLU A 1 103 ? -3.041 -23.172 -0.868 1 95.81 103 GLU A C 1
ATOM 832 O O . GLU A 1 103 ? -1.984 -23.469 -1.427 1 95.81 103 GLU A O 1
ATOM 837 N N . ASP A 1 104 ? -4.109 -23.875 -0.896 1 95.75 104 ASP A N 1
ATOM 838 C CA . ASP A 1 104 ? -4.211 -25.062 -1.756 1 95.75 104 ASP A CA 1
ATOM 839 C C . ASP A 1 104 ? -5.535 -25.062 -2.518 1 95.75 104 ASP A C 1
ATOM 841 O O . ASP A 1 104 ? -6.59 -25.328 -1.937 1 95.75 104 ASP A O 1
ATOM 845 N N . PRO A 1 105 ? -5.473 -24.812 -3.803 1 96.38 105 PRO A N 1
ATOM 846 C CA . PRO A 1 105 ? -6.711 -24.781 -4.586 1 96.38 105 PRO A CA 1
ATOM 847 C C . PRO A 1 105 ? -7.258 -26.172 -4.879 1 96.38 105 PRO A C 1
ATOM 849 O O . PRO A 1 105 ? -8.359 -26.312 -5.414 1 96.38 105 PRO A O 1
ATOM 852 N N . LEU A 1 106 ? -6.504 -27.188 -4.625 1 91.38 106 LEU A N 1
ATOM 853 C CA . LEU A 1 106 ? -6.977 -28.562 -4.805 1 91.38 106 LEU A CA 1
ATOM 854 C C . LEU A 1 106 ? -7.473 -29.141 -3.484 1 91.38 106 LEU A C 1
ATOM 856 O O . LEU A 1 106 ? -6.676 -29.562 -2.646 1 91.38 106 LEU A O 1
ATOM 860 N N . GLN A 1 107 ? -8.648 -28.891 -3.182 1 77.06 107 GLN A N 1
ATOM 861 C CA . GLN A 1 107 ? -9.281 -29.438 -1.981 1 77.06 107 GLN A CA 1
ATOM 862 C C . GLN A 1 107 ? -10.039 -30.719 -2.289 1 77.06 107 GLN A C 1
ATOM 864 O O . GLN A 1 107 ? -10.922 -30.734 -3.154 1 77.06 107 GLN A O 1
ATOM 869 N N . ASP A 1 108 ? -9.664 -31.75 -1.499 1 80.12 108 ASP A N 1
ATOM 870 C CA . ASP A 1 108 ? -10.312 -33.062 -1.623 1 80.12 108 ASP A CA 1
ATOM 871 C C . ASP A 1 108 ? -10.305 -33.531 -3.072 1 80.12 108 ASP A C 1
ATOM 873 O O . ASP A 1 108 ? -11.305 -34.062 -3.561 1 80.12 108 ASP A O 1
ATOM 877 N N . GLY A 1 109 ? -9.344 -33.156 -3.822 1 81 109 GLY A N 1
ATOM 878 C CA . GLY A 1 109 ? -9.188 -33.656 -5.18 1 81 109 GLY A CA 1
ATOM 879 C C . GLY A 1 109 ? -9.898 -32.781 -6.211 1 81 109 GLY A C 1
ATOM 880 O O . GLY A 1 109 ? -9.844 -33.062 -7.41 1 81 109 GLY A O 1
ATOM 881 N N . SER A 1 110 ? -10.656 -31.812 -5.848 1 92.19 110 SER A N 1
ATOM 882 C CA . SER A 1 110 ? -11.352 -30.922 -6.785 1 92.19 110 SER A CA 1
ATOM 883 C C . SER A 1 110 ? -10.742 -29.531 -6.773 1 92.19 110 SER A C 1
ATOM 885 O O . SER A 1 110 ? -10.383 -29.016 -5.715 1 92.19 110 SER A O 1
ATOM 887 N N . TYR A 1 111 ? -10.672 -29.047 -7.941 1 95.56 111 TYR A N 1
ATOM 888 C CA . TYR A 1 111 ? -10.117 -27.719 -8.109 1 95.56 111 TYR A CA 1
ATOM 889 C C . TYR A 1 111 ? -11.125 -26.656 -7.68 1 95.56 111 TYR A C 1
ATOM 891 O O . TYR A 1 111 ? -12.273 -26.672 -8.117 1 95.56 111 TYR A O 1
ATOM 899 N N . ASP A 1 112 ? -10.727 -25.719 -6.816 1 95.81 112 ASP A N 1
ATOM 900 C CA . ASP A 1 112 ? -11.539 -24.609 -6.336 1 95.81 112 ASP A CA 1
ATOM 901 C C . ASP A 1 112 ? -11.094 -23.297 -6.973 1 95.81 112 ASP A C 1
ATOM 903 O O . ASP A 1 112 ? -10.094 -22.719 -6.566 1 95.81 112 ASP A O 1
ATOM 907 N N . ARG A 1 113 ? -11.844 -22.719 -7.852 1 96.31 113 ARG A N 1
ATOM 908 C CA . ARG A 1 113 ? -11.539 -21.5 -8.578 1 96.31 113 ARG A CA 1
ATOM 909 C C . ARG A 1 113 ? -11.414 -20.312 -7.621 1 96.31 113 ARG A C 1
ATOM 911 O O . ARG A 1 113 ? -10.586 -19.422 -7.832 1 96.31 113 ARG A O 1
ATOM 918 N N . ALA A 1 114 ? -12.156 -20.328 -6.535 1 95.75 114 ALA A N 1
ATOM 919 C CA . ALA A 1 114 ? -12.18 -19.203 -5.59 1 95.75 114 ALA A CA 1
ATOM 920 C C . ALA A 1 114 ? -10.836 -19.062 -4.887 1 95.75 114 ALA A C 1
ATOM 922 O O . ALA A 1 114 ? -10.398 -17.938 -4.605 1 95.75 114 ALA A O 1
ATOM 923 N N . THR A 1 115 ? -10.195 -20.156 -4.609 1 96.44 115 THR A N 1
ATOM 924 C CA . THR A 1 115 ? -8.922 -20.125 -3.906 1 96.44 115 THR A CA 1
ATOM 925 C C . THR A 1 115 ? -7.84 -19.469 -4.762 1 96.44 115 THR A C 1
ATOM 927 O O . THR A 1 115 ? -7.121 -18.578 -4.289 1 96.44 115 THR A O 1
ATOM 930 N N . ASP A 1 116 ? -7.742 -19.828 -6.004 1 97.31 116 ASP A N 1
ATOM 931 C CA . ASP A 1 116 ? -6.734 -19.234 -6.879 1 97.31 116 ASP A CA 1
ATOM 932 C C . ASP A 1 116 ? -7.047 -17.766 -7.168 1 97.31 116 ASP A C 1
ATOM 934 O O . ASP A 1 116 ? -6.137 -16.953 -7.293 1 97.31 116 ASP A O 1
ATOM 938 N N . LEU A 1 117 ? -8.328 -17.5 -7.246 1 97.38 117 LEU A N 1
ATOM 939 C CA . LEU A 1 117 ? -8.68 -16.094 -7.441 1 97.38 117 LEU A CA 1
ATOM 940 C C . LEU A 1 117 ? -8.289 -15.273 -6.223 1 97.38 117 LEU A C 1
ATOM 942 O O . LEU A 1 117 ? -7.824 -14.141 -6.359 1 97.38 117 LEU A O 1
ATOM 946 N N . HIS A 1 118 ? -8.508 -15.836 -5.098 1 95.62 118 HIS A N 1
ATOM 947 C CA . HIS A 1 118 ? -8.125 -15.203 -3.844 1 95.62 118 HIS A CA 1
ATOM 948 C C . HIS A 1 118 ? -6.621 -14.93 -3.803 1 95.62 118 HIS A C 1
ATOM 950 O O . HIS A 1 118 ? -6.191 -13.836 -3.441 1 95.62 118 HIS A O 1
ATOM 956 N N . VAL A 1 119 ? -5.859 -15.875 -4.203 1 97.19 119 VAL A N 1
ATOM 957 C CA . VAL A 1 119 ? -4.406 -15.734 -4.242 1 97.19 119 VAL A CA 1
ATOM 958 C C . VAL A 1 119 ? -4.02 -14.609 -5.191 1 97.19 119 VAL A C 1
ATOM 960 O O . VAL A 1 119 ? -3.199 -13.75 -4.852 1 97.19 119 VAL A O 1
ATOM 963 N N . LEU A 1 120 ? -4.629 -14.578 -6.328 1 97.31 120 LEU A N 1
ATOM 964 C CA . LEU A 1 120 ? -4.312 -13.578 -7.34 1 97.31 120 LEU A CA 1
ATOM 965 C C . LEU A 1 120 ? -4.695 -12.18 -6.863 1 97.31 120 LEU A C 1
ATOM 967 O O . LEU A 1 120 ? -3.867 -11.266 -6.863 1 97.31 120 LEU A O 1
ATOM 971 N N . LEU A 1 121 ? -5.891 -12.055 -6.422 1 94.81 121 LEU A N 1
ATOM 972 C CA . LEU A 1 121 ? -6.457 -10.742 -6.102 1 94.81 121 LEU A CA 1
ATOM 973 C C . LEU A 1 121 ? -5.73 -10.109 -4.922 1 94.81 121 LEU A C 1
ATOM 975 O O . LEU A 1 121 ? -5.207 -9 -5.035 1 94.81 121 LEU A O 1
ATOM 979 N N . TYR A 1 122 ? -5.582 -10.812 -3.842 1 94.31 122 TYR A N 1
ATOM 980 C CA . TYR A 1 122 ? -5.07 -10.203 -2.619 1 94.31 122 TYR A CA 1
ATOM 981 C C . TYR A 1 122 ? -3.561 -10.016 -2.693 1 94.31 122 TYR A C 1
ATOM 983 O O . TYR A 1 122 ? -3.025 -9.031 -2.176 1 94.31 122 TYR A O 1
ATOM 991 N N . SER A 1 123 ? -2.873 -10.898 -3.365 1 96.94 123 SER A N 1
ATOM 992 C CA . SER A 1 123 ? -1.443 -10.695 -3.572 1 96.94 123 SER A CA 1
ATOM 993 C C . SER A 1 123 ? -1.179 -9.477 -4.445 1 96.94 123 SER A C 1
ATOM 995 O O . SER A 1 123 ? -0.323 -8.648 -4.121 1 96.94 123 SER A O 1
ATOM 997 N N . LEU A 1 124 ? -1.929 -9.328 -5.527 1 95.69 124 LEU A N 1
ATOM 998 C CA . LEU A 1 124 ? -1.729 -8.203 -6.434 1 95.69 124 LEU A CA 1
ATOM 999 C C . LEU A 1 124 ? -2.045 -6.883 -5.738 1 95.69 124 LEU A C 1
ATOM 1001 O O . LEU A 1 124 ? -1.396 -5.867 -5.996 1 95.69 124 LEU A O 1
ATOM 1005 N N . LYS A 1 125 ? -3.023 -6.918 -4.844 1 92.88 125 LYS A N 1
ATOM 1006 C CA . LYS A 1 125 ? -3.338 -5.707 -4.094 1 92.88 125 LYS A CA 1
ATOM 1007 C C . LYS A 1 125 ? -2.162 -5.281 -3.223 1 92.88 125 LYS A C 1
ATOM 1009 O O . LYS A 1 125 ? -1.749 -4.117 -3.252 1 92.88 125 LYS A O 1
ATOM 1014 N N . VAL A 1 126 ? -1.618 -6.203 -2.494 1 93.81 126 VAL A N 1
ATOM 1015 C CA . VAL A 1 126 ? -0.518 -5.898 -1.585 1 93.81 126 VAL A CA 1
ATOM 1016 C C . VAL A 1 126 ? 0.724 -5.516 -2.387 1 93.81 126 VAL A C 1
ATOM 1018 O O . VAL A 1 126 ? 1.353 -4.488 -2.115 1 93.81 126 VAL A O 1
ATOM 1021 N N . ILE A 1 127 ? 1.064 -6.262 -3.383 1 95.5 127 ILE A N 1
ATOM 1022 C CA . ILE A 1 127 ? 2.246 -6.023 -4.203 1 95.5 127 ILE A CA 1
ATOM 1023 C C . ILE A 1 127 ? 2.121 -4.672 -4.91 1 95.5 127 ILE A C 1
ATOM 1025 O O . ILE A 1 127 ? 3.076 -3.896 -4.949 1 95.5 127 ILE A O 1
ATOM 1029 N N . GLY A 1 128 ? 0.938 -4.445 -5.43 1 92.62 128 GLY A N 1
ATOM 1030 C CA . GLY A 1 128 ? 0.705 -3.172 -6.094 1 92.62 128 GLY A CA 1
ATOM 1031 C C . GLY A 1 128 ? 0.856 -1.979 -5.168 1 92.62 128 GLY A C 1
ATOM 1032 O O . GLY A 1 128 ? 1.443 -0.963 -5.547 1 92.62 128 GLY A O 1
ATOM 1033 N N . ALA A 1 129 ? 0.321 -2.092 -4.008 1 89.94 129 ALA A N 1
ATOM 1034 C CA . ALA A 1 129 ? 0.433 -1.02 -3.023 1 89.94 129 ALA A CA 1
ATOM 1035 C C . ALA A 1 129 ? 1.893 -0.758 -2.66 1 89.94 129 ALA A C 1
ATOM 1037 O O . ALA A 1 129 ? 2.332 0.394 -2.623 1 89.94 129 ALA A O 1
ATOM 1038 N N . VAL A 1 130 ? 2.637 -1.803 -2.377 1 92.25 130 VAL A N 1
ATOM 1039 C CA . VAL A 1 130 ? 4.035 -1.659 -1.994 1 92.25 130 VAL A CA 1
ATOM 1040 C C . VAL A 1 130 ? 4.84 -1.113 -3.172 1 92.25 130 VAL A C 1
ATOM 1042 O O . VAL A 1 130 ? 5.707 -0.254 -2.992 1 92.25 130 VAL A O 1
ATOM 1045 N N . ARG A 1 131 ? 4.547 -1.596 -4.332 1 91.25 131 ARG A N 1
ATOM 1046 C CA . ARG A 1 131 ? 5.246 -1.124 -5.52 1 91.25 131 ARG A CA 1
ATOM 1047 C C . ARG A 1 131 ? 5.059 0.377 -5.707 1 91.25 131 ARG A C 1
ATOM 1049 O O . ARG A 1 131 ? 5.98 1.074 -6.137 1 91.25 131 ARG A O 1
ATOM 1056 N N . ALA A 1 132 ? 3.867 0.811 -5.461 1 84.94 132 ALA A N 1
ATOM 1057 C CA . ALA A 1 132 ? 3.555 2.229 -5.621 1 84.94 132 ALA A CA 1
ATOM 1058 C C . ALA A 1 132 ? 4.352 3.08 -4.641 1 84.94 132 ALA A C 1
ATOM 1060 O O . ALA A 1 132 ? 4.688 4.23 -4.934 1 84.94 132 ALA A O 1
ATOM 1061 N N . ILE A 1 133 ? 4.676 2.529 -3.482 1 84.25 133 ILE A N 1
ATOM 1062 C CA . ILE A 1 133 ? 5.293 3.299 -2.406 1 84.25 133 ILE A CA 1
ATOM 1063 C C . ILE A 1 133 ? 6.805 3.105 -2.438 1 84.25 133 ILE A C 1
ATOM 1065 O O . ILE A 1 133 ? 7.562 4.047 -2.193 1 84.25 133 ILE A O 1
ATOM 1069 N N . ALA A 1 134 ? 7.199 1.933 -2.703 1 87.12 134 ALA A N 1
ATOM 1070 C CA . ALA A 1 134 ? 8.609 1.571 -2.578 1 87.12 134 ALA A CA 1
ATOM 1071 C C . ALA A 1 134 ? 8.992 0.495 -3.59 1 87.12 134 ALA A C 1
ATOM 1073 O O . ALA A 1 134 ? 9.328 -0.629 -3.213 1 87.12 134 ALA A O 1
ATOM 1074 N N . PRO A 1 135 ? 9.078 0.868 -4.809 1 87.81 135 PRO A N 1
ATOM 1075 C CA . PRO A 1 135 ? 9.312 -0.129 -5.855 1 87.81 135 PRO A CA 1
ATOM 1076 C C . PRO A 1 135 ? 10.656 -0.841 -5.695 1 87.81 135 PRO A C 1
ATOM 1078 O O . PRO A 1 135 ? 10.75 -2.051 -5.922 1 87.81 135 PRO A O 1
ATOM 1081 N N . ASP A 1 136 ? 11.703 -0.124 -5.246 1 89.19 136 ASP A N 1
ATOM 1082 C CA . ASP A 1 136 ? 13.023 -0.741 -5.121 1 89.19 136 ASP A CA 1
ATOM 1083 C C . ASP A 1 136 ? 13.055 -1.726 -3.953 1 89.19 136 ASP A C 1
ATOM 1085 O O . ASP A 1 136 ? 13.695 -2.777 -4.039 1 89.19 136 ASP A O 1
ATOM 1089 N N . ASP A 1 137 ? 12.359 -1.359 -2.916 1 91.19 137 ASP A N 1
ATOM 1090 C CA . ASP A 1 137 ? 12.305 -2.252 -1.761 1 91.19 137 ASP A CA 1
ATOM 1091 C C . ASP A 1 137 ? 11.5 -3.51 -2.074 1 91.19 137 ASP A C 1
ATOM 1093 O O . ASP A 1 137 ? 11.836 -4.602 -1.608 1 91.19 137 ASP A O 1
ATOM 1097 N N . LEU A 1 138 ? 10.469 -3.322 -2.832 1 93.62 138 LEU A N 1
ATOM 1098 C CA . LEU A 1 138 ? 9.656 -4.473 -3.215 1 93.62 138 LEU A CA 1
ATOM 1099 C C . LEU A 1 138 ? 10.508 -5.523 -3.922 1 93.62 138 LEU A C 1
ATOM 1101 O O . LEU A 1 138 ? 10.398 -6.715 -3.621 1 93.62 138 LEU A O 1
ATOM 1105 N N . LYS A 1 139 ? 11.305 -5.09 -4.812 1 94.38 139 LYS A N 1
ATOM 1106 C CA . LYS A 1 139 ? 12.133 -6.008 -5.594 1 94.38 139 LYS A CA 1
ATOM 1107 C C . LYS A 1 139 ? 13.062 -6.812 -4.691 1 94.38 139 LYS A C 1
ATOM 1109 O O . LYS A 1 139 ? 13.398 -7.957 -5 1 94.38 139 LYS A O 1
ATOM 1114 N N . LYS A 1 140 ? 13.445 -6.273 -3.588 1 94.12 140 LYS A N 1
ATOM 1115 C CA . LYS A 1 140 ? 14.398 -6.91 -2.684 1 94.12 140 LYS A CA 1
ATOM 1116 C C . LYS A 1 140 ? 13.703 -7.926 -1.781 1 94.12 140 LYS A C 1
ATOM 1118 O O . LYS A 1 140 ? 14.32 -8.898 -1.344 1 94.12 140 LYS A O 1
ATOM 1123 N N . VAL A 1 141 ? 12.422 -7.664 -1.567 1 95.75 141 VAL A N 1
ATOM 1124 C CA . VAL A 1 141 ? 11.82 -8.422 -0.475 1 95.75 141 VAL A CA 1
ATOM 1125 C C . VAL A 1 141 ? 10.797 -9.414 -1.032 1 95.75 141 VAL A C 1
ATOM 1127 O O . VAL A 1 141 ? 10.43 -10.375 -0.36 1 95.75 141 VAL A O 1
ATOM 1130 N N . LEU A 1 142 ? 10.242 -9.211 -2.23 1 97.88 142 LEU A N 1
ATOM 1131 C CA . LEU A 1 142 ? 9.172 -10.047 -2.77 1 97.88 142 LEU A CA 1
ATOM 1132 C C . LEU A 1 142 ? 9.68 -11.445 -3.074 1 97.88 142 LEU A C 1
ATOM 1134 O O . LEU A 1 142 ? 10.711 -11.609 -3.734 1 97.88 142 LEU A O 1
ATOM 1138 N N . SER A 1 143 ? 9 -12.398 -2.602 1 98.38 143 SER A N 1
ATOM 1139 C CA . SER A 1 143 ? 9.367 -13.797 -2.756 1 98.38 143 SER A CA 1
ATOM 1140 C C . SER A 1 143 ? 9.195 -14.266 -4.199 1 98.38 143 SER A C 1
ATOM 1142 O O . SER A 1 143 ? 8.125 -14.078 -4.789 1 98.38 143 SER A O 1
ATOM 1144 N N . LYS A 1 144 ? 10.211 -14.969 -4.746 1 98.56 144 LYS A N 1
ATOM 1145 C CA . LYS A 1 144 ? 10.102 -15.57 -6.07 1 98.56 144 LYS A CA 1
ATOM 1146 C C . LYS A 1 144 ? 9 -16.625 -6.105 1 98.56 144 LYS A C 1
ATOM 1148 O O . LYS A 1 144 ? 8.266 -16.734 -7.09 1 98.56 144 LYS A O 1
ATOM 1153 N N . ASP A 1 145 ? 8.852 -17.406 -5.043 1 98.81 145 ASP A N 1
ATOM 1154 C CA . ASP A 1 145 ? 7.812 -18.438 -4.938 1 98.81 145 ASP A CA 1
ATOM 1155 C C . ASP A 1 145 ? 6.422 -17.797 -4.953 1 98.81 145 ASP A C 1
ATOM 1157 O O . ASP A 1 145 ? 5.477 -18.391 -5.488 1 98.81 145 ASP A O 1
ATOM 1161 N N . ALA A 1 146 ? 6.293 -16.688 -4.316 1 98.69 146 ALA A N 1
ATOM 1162 C CA . ALA A 1 146 ? 5.02 -15.977 -4.324 1 98.69 146 ALA A CA 1
ATOM 1163 C C . ALA A 1 146 ? 4.664 -15.508 -5.734 1 98.69 146 ALA A C 1
ATOM 1165 O O . ALA A 1 146 ? 3.512 -15.625 -6.16 1 98.69 146 ALA A O 1
ATOM 1166 N N . VAL A 1 147 ? 5.633 -14.961 -6.445 1 98.81 147 VAL A N 1
ATOM 1167 C CA . VAL A 1 147 ? 5.402 -14.492 -7.805 1 98.81 147 VAL A CA 1
ATOM 1168 C C . VAL A 1 147 ? 5.047 -15.664 -8.711 1 98.81 147 VAL A C 1
ATOM 1170 O O . VAL A 1 147 ? 4.121 -15.578 -9.516 1 98.81 147 VAL A O 1
ATOM 1173 N N . LEU A 1 148 ? 5.766 -16.781 -8.57 1 98.88 148 LEU A N 1
ATOM 1174 C CA . LEU A 1 148 ? 5.418 -17.969 -9.32 1 98.88 148 LEU A CA 1
ATOM 1175 C C . LEU A 1 148 ? 3.988 -18.406 -9.023 1 98.88 148 LEU A C 1
ATOM 1177 O O . LEU A 1 148 ? 3.254 -18.812 -9.922 1 98.88 148 LEU A O 1
ATOM 1181 N N . SER A 1 149 ? 3.592 -18.344 -7.793 1 98.69 149 SER A N 1
ATOM 1182 C CA . SER A 1 149 ? 2.246 -18.719 -7.379 1 98.69 149 SER A CA 1
ATOM 1183 C C . SER A 1 149 ? 1.188 -17.906 -8.125 1 98.69 149 SER A C 1
ATOM 1185 O O . SER A 1 149 ? 0.114 -18.422 -8.438 1 98.69 149 SER A O 1
ATOM 1187 N N . LEU A 1 150 ? 1.454 -16.625 -8.367 1 98.62 150 LEU A N 1
ATOM 1188 C CA . LEU A 1 150 ? 0.53 -15.812 -9.148 1 98.62 150 LEU A CA 1
ATOM 1189 C C . LEU A 1 150 ? 0.314 -16.406 -10.539 1 98.62 150 LEU A C 1
ATOM 1191 O O . LEU A 1 150 ? -0.825 -16.516 -10.992 1 98.62 150 LEU A O 1
ATOM 1195 N N . GLY A 1 151 ? 1.402 -16.703 -11.164 1 98.69 151 GLY A N 1
ATOM 1196 C CA . GLY A 1 151 ? 1.307 -17.281 -12.492 1 98.69 151 GLY A CA 1
ATOM 1197 C C . GLY A 1 151 ? 0.567 -18.609 -12.508 1 98.69 151 GLY A C 1
ATOM 1198 O O . GLY A 1 151 ? -0.273 -18.844 -13.375 1 98.69 151 GLY A O 1
ATOM 1199 N N . LEU A 1 152 ? 0.897 -19.469 -11.57 1 98.56 152 LEU A N 1
ATOM 1200 C CA . LEU A 1 152 ? 0.253 -20.766 -11.492 1 98.56 152 LEU A CA 1
ATOM 1201 C C . LEU A 1 152 ? -1.242 -20.625 -11.234 1 98.56 152 LEU A C 1
ATOM 1203 O O . LEU A 1 152 ? -2.053 -21.344 -11.828 1 98.56 152 LEU A O 1
ATOM 1207 N N . ALA A 1 153 ? -1.596 -19.75 -10.359 1 98.12 153 ALA A N 1
ATOM 1208 C CA . ALA A 1 153 ? -3.004 -19.5 -10.07 1 98.12 153 ALA A CA 1
ATOM 1209 C C . ALA A 1 153 ? -3.746 -19.031 -11.32 1 98.12 153 ALA A C 1
ATOM 1211 O O . ALA A 1 153 ? -4.828 -19.531 -11.633 1 98.12 153 ALA A O 1
ATOM 1212 N N . ALA A 1 154 ? -3.176 -18.094 -12.023 1 98.19 154 ALA A N 1
ATOM 1213 C CA . ALA A 1 154 ? -3.793 -17.562 -13.234 1 98.19 154 ALA A CA 1
ATOM 1214 C C . ALA A 1 154 ? -3.959 -18.656 -14.289 1 98.19 154 ALA A C 1
ATOM 1216 O O . ALA A 1 154 ? -5.02 -18.781 -14.906 1 98.19 154 ALA A O 1
ATOM 1217 N N . ALA A 1 155 ? -2.93 -19.438 -14.477 1 97.69 155 ALA A N 1
ATOM 1218 C CA . ALA A 1 155 ? -2.961 -20.516 -15.469 1 97.69 155 ALA A CA 1
ATOM 1219 C C . ALA A 1 155 ? -4.035 -21.547 -15.125 1 97.69 155 ALA A C 1
ATOM 1221 O O . ALA A 1 155 ? -4.785 -21.969 -16 1 97.69 155 ALA A O 1
ATOM 1222 N N . ALA A 1 156 ? -4.078 -21.938 -13.883 1 96.5 156 ALA A N 1
ATOM 1223 C CA . ALA A 1 156 ? -5.055 -22.938 -13.461 1 96.5 156 ALA A CA 1
ATOM 1224 C C . ALA A 1 156 ? -6.48 -22.422 -13.625 1 96.5 156 ALA A C 1
ATOM 1226 O O . ALA A 1 156 ? -7.363 -23.156 -14.078 1 96.5 156 ALA A O 1
ATOM 1227 N N . LEU A 1 157 ? -6.688 -21.219 -13.227 1 96.25 157 LEU A N 1
ATOM 1228 C CA . LEU A 1 157 ? -8 -20.594 -13.367 1 96.25 157 LEU A CA 1
ATOM 1229 C C . LEU A 1 157 ? -8.438 -20.562 -14.828 1 96.25 157 LEU A C 1
ATOM 1231 O O . LEU A 1 157 ? -9.602 -20.797 -15.141 1 96.25 157 LEU A O 1
ATOM 1235 N N . ALA A 1 158 ? -7.543 -20.234 -15.68 1 95.19 158 ALA A N 1
ATOM 1236 C CA . ALA A 1 158 ? -7.844 -20.125 -17.109 1 95.19 158 ALA A CA 1
ATOM 1237 C C . ALA A 1 158 ? -8.164 -21.484 -17.719 1 95.19 158 ALA A C 1
ATOM 1239 O O . ALA A 1 158 ? -8.953 -21.578 -18.656 1 95.19 158 ALA A O 1
ATOM 1240 N N . LYS A 1 159 ? -7.594 -22.438 -17.219 1 93.12 159 LYS A N 1
ATOM 1241 C CA . LYS A 1 159 ? -7.742 -23.781 -17.766 1 93.12 159 LYS A CA 1
ATOM 1242 C C . LYS A 1 159 ? -9.008 -24.453 -17.234 1 93.12 159 LYS A C 1
ATOM 1244 O O . LYS A 1 159 ? -9.438 -25.484 -17.75 1 93.12 159 LYS A O 1
ATOM 1249 N N . ASN A 1 160 ? -9.547 -23.984 -16.188 1 89.75 160 ASN A N 1
ATOM 1250 C CA . ASN A 1 160 ? -10.695 -24.594 -15.539 1 89.75 160 ASN A CA 1
ATOM 1251 C C . ASN A 1 160 ? -11.906 -23.672 -15.539 1 89.75 160 ASN A C 1
ATOM 1253 O O . ASN A 1 160 ? -13.047 -24.125 -15.609 1 89.75 160 ASN A O 1
ATOM 1257 N N . MET B 1 1 ? -10.656 4.066 -10.797 1 37.06 1 MET B N 1
ATOM 1258 C CA . MET B 1 1 ? -9.75 5.066 -11.352 1 37.06 1 MET B CA 1
ATOM 1259 C C . MET B 1 1 ? -9.344 6.086 -10.297 1 37.06 1 MET B C 1
ATOM 1261 O O . MET B 1 1 ? -8.203 6.543 -10.273 1 37.06 1 MET B O 1
ATOM 1265 N N . ASP B 1 2 ? -10.344 6.527 -9.422 1 47.56 2 ASP B N 1
ATOM 1266 C CA . ASP B 1 2 ? -10.344 7.672 -8.516 1 47.56 2 ASP B CA 1
ATOM 1267 C C . ASP B 1 2 ? -9.406 7.434 -7.336 1 47.56 2 ASP B C 1
ATOM 1269 O O . ASP B 1 2 ? -8.859 8.383 -6.766 1 47.56 2 ASP B O 1
ATOM 1273 N N . ASN B 1 3 ? -9.023 6.082 -7.137 1 56.28 3 ASN B N 1
ATOM 1274 C CA . ASN B 1 3 ? -8.414 5.711 -5.867 1 56.28 3 ASN B CA 1
ATOM 1275 C C . ASN B 1 3 ? -6.898 5.902 -5.898 1 56.28 3 ASN B C 1
ATOM 1277 O O . ASN B 1 3 ? -6.234 5.785 -4.867 1 56.28 3 ASN B O 1
ATOM 1281 N N . LEU B 1 4 ? -6.484 6.402 -7.02 1 67.44 4 LEU B N 1
ATOM 1282 C CA . LEU B 1 4 ? -5.031 6.516 -7.113 1 67.44 4 LEU B CA 1
ATOM 1283 C C . LEU B 1 4 ? -4.598 7.977 -7.066 1 67.44 4 LEU B C 1
ATOM 1285 O O . LEU B 1 4 ? -3.404 8.273 -7.121 1 67.44 4 LEU B O 1
ATOM 1289 N N . THR B 1 5 ? -5.496 8.742 -6.707 1 82.56 5 THR B N 1
ATOM 1290 C CA . THR B 1 5 ? -5.227 10.172 -6.758 1 82.56 5 THR B CA 1
ATOM 1291 C C . THR B 1 5 ? -4.277 10.586 -5.637 1 82.56 5 THR B C 1
ATOM 1293 O O . THR B 1 5 ? 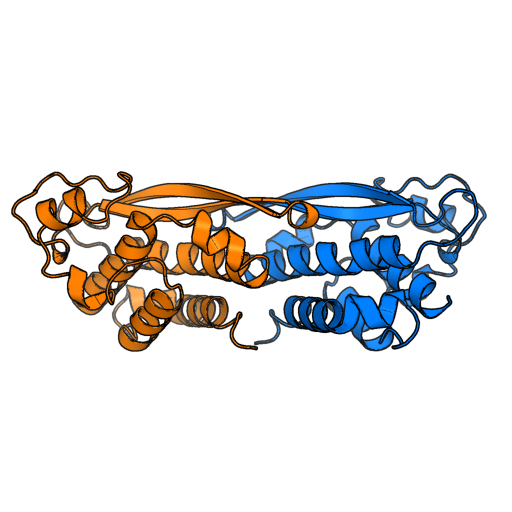-3.385 11.406 -5.848 1 82.56 5 THR B O 1
ATOM 1296 N N . THR B 1 6 ? -4.441 9.984 -4.5 1 91.44 6 THR B N 1
ATOM 1297 C CA . THR B 1 6 ? -3.568 10.312 -3.379 1 91.44 6 THR B CA 1
ATOM 1298 C C . THR B 1 6 ? -2.127 9.914 -3.68 1 91.44 6 THR B C 1
ATOM 1300 O O . THR B 1 6 ? -1.198 10.68 -3.42 1 91.44 6 THR B O 1
ATOM 1303 N N . MET B 1 7 ? -2.016 8.852 -4.305 1 86.81 7 MET B N 1
ATOM 1304 C CA . MET B 1 7 ? -0.681 8.359 -4.648 1 86.81 7 MET B CA 1
ATOM 1305 C C . MET B 1 7 ? -0.042 9.242 -5.719 1 86.81 7 MET B C 1
ATOM 1307 O O . MET B 1 7 ? 1.154 9.523 -5.66 1 86.81 7 MET B O 1
ATOM 1311 N N . THR B 1 8 ? -0.805 9.625 -6.668 1 88.56 8 THR B N 1
ATOM 1312 C CA . THR B 1 8 ? -0.289 10.492 -7.723 1 88.56 8 THR B CA 1
ATOM 1313 C C . THR B 1 8 ? 0.156 11.836 -7.152 1 88.56 8 THR B C 1
ATOM 1315 O O . THR B 1 8 ? 1.168 12.391 -7.582 1 88.56 8 THR B O 1
ATOM 1318 N N . LEU B 1 9 ? -0.625 12.344 -6.305 1 93.75 9 LEU B N 1
ATOM 1319 C CA . LEU B 1 9 ? -0.244 13.578 -5.633 1 93.75 9 LEU B CA 1
ATOM 1320 C C . LEU B 1 9 ? 1.087 13.422 -4.906 1 93.75 9 LEU B C 1
ATOM 1322 O O . LEU B 1 9 ? 1.972 14.273 -5.027 1 93.75 9 LEU B O 1
ATOM 1326 N N . ALA B 1 10 ? 1.231 12.359 -4.133 1 92.31 10 ALA B N 1
ATOM 1327 C CA . ALA B 1 10 ? 2.471 12.094 -3.412 1 92.31 10 ALA B CA 1
ATOM 1328 C C . ALA B 1 10 ? 3.654 12 -4.371 1 92.31 10 ALA B C 1
ATOM 1330 O O . ALA B 1 10 ? 4.727 12.539 -4.098 1 92.31 10 ALA B O 1
ATOM 1331 N N . ASP B 1 11 ? 3.469 11.383 -5.523 1 89.19 11 ASP B N 1
ATOM 1332 C CA . ASP B 1 11 ? 4.527 11.234 -6.52 1 89.19 11 ASP B CA 1
ATOM 1333 C C . ASP B 1 11 ? 4.922 12.586 -7.109 1 89.19 11 ASP B C 1
ATOM 1335 O O . ASP B 1 11 ? 6.105 12.844 -7.34 1 89.19 11 ASP B O 1
ATOM 1339 N N . ASP B 1 12 ? 3.938 13.344 -7.41 1 92.56 12 ASP B N 1
ATOM 1340 C CA . ASP B 1 12 ? 4.203 14.672 -7.941 1 92.56 12 ASP B CA 1
ATOM 1341 C C . ASP B 1 12 ? 5.012 15.508 -6.949 1 92.56 12 ASP B C 1
ATOM 1343 O O . ASP B 1 12 ? 5.941 16.219 -7.34 1 92.56 12 ASP B O 1
ATOM 1347 N N . ILE B 1 13 ? 4.66 15.445 -5.695 1 94.81 13 ILE B N 1
ATOM 1348 C CA . ILE B 1 13 ? 5.395 16.156 -4.656 1 94.81 13 ILE B CA 1
ATOM 1349 C C . ILE B 1 13 ? 6.816 15.617 -4.562 1 94.81 13 ILE B C 1
ATOM 1351 O O . ILE B 1 13 ? 7.777 16.391 -4.469 1 94.81 13 ILE B O 1
ATOM 1355 N N . ALA B 1 14 ? 6.953 14.367 -4.59 1 92.12 14 ALA B N 1
ATOM 1356 C CA . ALA B 1 14 ? 8.266 13.742 -4.516 1 92.12 14 ALA B CA 1
ATOM 1357 C C . ALA B 1 14 ? 9.164 14.203 -5.66 1 92.12 14 ALA B C 1
ATOM 1359 O O . ALA B 1 14 ? 10.352 14.469 -5.457 1 92.12 14 ALA B O 1
ATOM 1360 N N . LEU B 1 15 ? 8.609 14.312 -6.852 1 92.38 15 LEU B N 1
ATOM 1361 C CA . LEU B 1 15 ? 9.367 14.711 -8.039 1 92.38 15 LEU B CA 1
ATOM 1362 C C . LEU B 1 15 ? 9.891 16.141 -7.887 1 92.38 15 LEU B C 1
ATOM 1364 O O . LEU B 1 15 ? 10.945 16.469 -8.43 1 92.38 15 LEU B O 1
ATOM 1368 N N . SER B 1 16 ? 9.227 16.938 -7.086 1 95.19 16 SER B N 1
ATOM 1369 C CA . SER B 1 16 ? 9.578 18.359 -6.957 1 95.19 16 SER B CA 1
ATOM 1370 C C . SER B 1 16 ? 10.102 18.672 -5.559 1 95.19 16 SER B C 1
ATOM 1372 O O . SER B 1 16 ? 10.172 19.828 -5.16 1 95.19 16 SER B O 1
ATOM 1374 N N . GLN B 1 17 ? 10.406 17.703 -4.781 1 95.62 17 GLN B N 1
ATOM 1375 C CA . GLN B 1 17 ? 10.68 17.859 -3.359 1 95.62 17 GLN B CA 1
ATOM 1376 C C . GLN B 1 17 ? 11.789 18.875 -3.121 1 95.62 17 GLN B C 1
ATOM 1378 O O . GLN B 1 17 ? 11.641 19.797 -2.311 1 95.62 17 GLN B O 1
ATOM 1383 N N . GLU B 1 18 ? 12.906 18.797 -3.854 1 96.25 18 GLU B N 1
ATOM 1384 C CA . GLU B 1 18 ? 14.031 19.703 -3.645 1 96.25 18 GLU B CA 1
ATOM 1385 C C . GLU B 1 18 ? 13.672 21.141 -4.016 1 96.25 18 GLU B C 1
ATOM 1387 O O . GLU B 1 18 ? 14.047 22.078 -3.316 1 96.25 18 GLU B O 1
ATOM 1392 N N . LYS B 1 19 ? 13.055 21.266 -5.094 1 96.62 19 LYS B N 1
ATOM 1393 C CA . LYS B 1 19 ? 12.633 22.594 -5.531 1 96.62 19 LYS B CA 1
ATOM 1394 C C . LYS B 1 19 ? 11.68 23.234 -4.523 1 96.62 19 LYS B C 1
ATOM 1396 O O . LYS B 1 19 ? 11.727 24.453 -4.305 1 96.62 19 LYS B O 1
ATOM 1401 N N . ILE B 1 20 ? 10.836 22.422 -3.949 1 96.56 20 ILE B N 1
ATOM 1402 C CA . ILE B 1 20 ? 9.883 22.922 -2.967 1 96.56 20 ILE B CA 1
ATOM 1403 C C . ILE B 1 20 ? 10.617 23.312 -1.686 1 96.56 20 ILE B C 1
ATOM 1405 O O . ILE B 1 20 ? 10.398 24.391 -1.139 1 96.56 20 ILE B O 1
ATOM 1409 N N . ILE B 1 21 ? 11.508 22.484 -1.269 1 96.56 21 ILE B N 1
ATOM 1410 C CA . ILE B 1 21 ? 12.258 22.734 -0.043 1 96.56 21 ILE B CA 1
ATOM 1411 C C . ILE B 1 21 ? 13.07 24.016 -0.184 1 96.56 21 ILE B C 1
ATOM 1413 O O . ILE B 1 21 ? 13.125 24.828 0.742 1 96.56 21 ILE B O 1
ATOM 1417 N N . ASN B 1 22 ? 13.562 24.219 -1.383 1 96.06 22 ASN B N 1
ATOM 1418 C CA . ASN B 1 22 ? 14.445 25.359 -1.607 1 96.06 22 ASN B CA 1
ATOM 1419 C C . ASN B 1 22 ? 13.656 26.609 -1.994 1 96.06 22 ASN B C 1
ATOM 1421 O O . ASN B 1 22 ? 14.242 27.672 -2.25 1 96.06 22 ASN B O 1
ATOM 1425 N N . GLY B 1 23 ? 12.414 26.516 -2.107 1 93.75 23 GLY B N 1
ATOM 1426 C CA . GLY B 1 23 ? 11.578 27.656 -2.41 1 93.75 23 GLY B CA 1
ATOM 1427 C C . GLY B 1 23 ? 11.547 28 -3.889 1 93.75 23 GLY B C 1
ATOM 1428 O O . GLY B 1 23 ? 11.117 29.094 -4.27 1 93.75 23 GLY B O 1
ATOM 1429 N N . GLN B 1 24 ? 11.969 27.094 -4.742 1 95.75 24 GLN B N 1
ATOM 1430 C CA . GLN B 1 24 ? 12.016 27.328 -6.184 1 95.75 24 GLN B CA 1
ATOM 1431 C C . GLN B 1 24 ? 10.68 27 -6.836 1 95.75 24 GLN B C 1
ATOM 1433 O O . GLN B 1 24 ? 10.414 27.406 -7.965 1 95.75 24 GLN B O 1
ATOM 1438 N N . GLN B 1 25 ? 9.906 26.234 -6.211 1 95.19 25 GLN B N 1
ATOM 1439 C CA . GLN B 1 25 ? 8.57 25.859 -6.66 1 95.19 25 GLN B CA 1
ATOM 1440 C C . GLN B 1 25 ? 7.562 25.938 -5.516 1 95.19 25 GLN B C 1
ATOM 1442 O O . GLN B 1 25 ? 7.824 25.453 -4.414 1 95.19 25 GLN B O 1
ATOM 1447 N N . ASP B 1 26 ? 6.449 26.516 -5.859 1 93.75 26 ASP B N 1
ATOM 1448 C CA . ASP B 1 26 ? 5.391 26.625 -4.859 1 93.75 26 ASP B CA 1
ATOM 1449 C C . ASP B 1 26 ? 4.617 25.312 -4.73 1 93.75 26 ASP B C 1
ATOM 1451 O O . ASP B 1 26 ? 4.445 24.594 -5.715 1 93.75 26 ASP B O 1
ATOM 1455 N N . LEU B 1 27 ? 4.164 25.125 -3.531 1 95 27 LEU B N 1
ATOM 1456 C CA . LEU B 1 27 ? 3.277 23.984 -3.291 1 95 27 LEU B CA 1
ATOM 1457 C C . LEU B 1 27 ? 1.864 24.281 -3.779 1 95 27 LEU B C 1
ATOM 1459 O O . LEU B 1 27 ? 1.341 25.375 -3.541 1 95 27 LEU B O 1
ATOM 1463 N N . ASN B 1 28 ? 1.28 23.406 -4.531 1 94.69 28 ASN B N 1
ATOM 1464 C CA . ASN B 1 28 ? -0.118 23.531 -4.926 1 94.69 28 ASN B CA 1
ATOM 1465 C C . ASN B 1 28 ? -1.061 23.156 -3.783 1 94.69 28 ASN B C 1
ATOM 1467 O O . ASN B 1 28 ? -1.636 22.078 -3.779 1 94.69 28 ASN B O 1
ATOM 1471 N N . THR B 1 29 ? -1.314 24.078 -2.91 1 96.88 29 THR B N 1
ATOM 1472 C CA . THR B 1 29 ? -2.066 23.797 -1.691 1 96.88 29 THR B CA 1
ATOM 1473 C C . THR B 1 29 ? -3.514 23.453 -2.016 1 96.88 29 THR B C 1
ATOM 1475 O O . THR B 1 29 ? -4.133 22.641 -1.324 1 96.88 29 THR B O 1
ATOM 1478 N N . LYS B 1 30 ? -4.016 24.062 -3.059 1 97.06 30 LYS B N 1
ATOM 1479 C CA . LYS B 1 30 ? -5.398 23.766 -3.428 1 97.06 30 LYS B CA 1
ATOM 1480 C C . LYS B 1 30 ? -5.578 22.281 -3.762 1 97.06 30 LYS B C 1
ATOM 1482 O O . LYS B 1 30 ? -6.547 21.656 -3.33 1 97.06 30 LYS B O 1
ATOM 1487 N N . ARG B 1 31 ? -4.691 21.781 -4.562 1 96.38 31 ARG B N 1
ATOM 1488 C CA . ARG B 1 31 ? -4.73 20.359 -4.918 1 96.38 31 ARG B CA 1
ATOM 1489 C C . ARG B 1 31 ? -4.59 19.484 -3.68 1 96.38 31 ARG B C 1
ATOM 1491 O O . ARG B 1 31 ? -5.293 18.484 -3.543 1 96.38 31 ARG B O 1
ATOM 1498 N N . ILE B 1 32 ? -3.727 19.844 -2.768 1 97.94 32 ILE B N 1
ATOM 1499 C CA . ILE B 1 32 ? -3.475 19.094 -1.545 1 97.94 32 ILE B CA 1
ATOM 1500 C C . ILE B 1 32 ? -4.711 19.125 -0.652 1 97.94 32 ILE B C 1
ATOM 1502 O O . ILE B 1 32 ? -5.168 18.094 -0.164 1 97.94 32 ILE B O 1
ATOM 1506 N N . TYR B 1 33 ? -5.316 20.312 -0.506 1 98.44 33 TYR B N 1
ATOM 1507 C CA . TYR B 1 33 ? -6.5 20.438 0.333 1 98.44 33 TYR B CA 1
ATOM 1508 C C . TYR B 1 33 ? -7.66 19.625 -0.231 1 98.44 33 TYR B C 1
ATOM 1510 O O . TYR B 1 33 ? -8.391 18.969 0.518 1 98.44 33 TYR B O 1
ATOM 1518 N N . ASN B 1 34 ? -7.82 19.672 -1.534 1 97.94 34 ASN B N 1
ATOM 1519 C CA . ASN B 1 34 ? -8.875 18.891 -2.168 1 97.94 34 ASN B CA 1
ATOM 1520 C C . ASN B 1 34 ? -8.703 17.406 -1.898 1 97.94 34 ASN B C 1
ATOM 1522 O O . ASN B 1 34 ? -9.68 16.703 -1.628 1 97.94 34 ASN B O 1
ATOM 1526 N N . GLU B 1 35 ? -7.496 16.938 -2.025 1 97 35 GLU B N 1
ATOM 1527 C CA . GLU B 1 35 ? -7.223 15.523 -1.781 1 97 35 GLU B CA 1
ATOM 1528 C C . GLU B 1 35 ? -7.477 15.156 -0.323 1 97 35 GLU B C 1
ATOM 1530 O O . GLU B 1 35 ? -8.062 14.109 -0.035 1 97 35 GLU B O 1
ATOM 1535 N N . ILE B 1 36 ? -7.012 16.016 0.592 1 98.06 36 ILE B N 1
ATOM 1536 C CA . ILE B 1 36 ? -7.242 15.789 2.016 1 98.06 36 ILE B CA 1
ATOM 1537 C C . ILE B 1 36 ? -8.742 15.703 2.291 1 98.06 36 ILE B C 1
ATOM 1539 O O . ILE B 1 36 ? -9.203 14.781 2.967 1 98.06 36 ILE B O 1
ATOM 1543 N N . ASN B 1 37 ? -9.492 16.625 1.747 1 98.19 37 ASN B N 1
ATOM 1544 C CA . ASN B 1 37 ? -10.938 16.656 1.955 1 98.19 37 ASN B CA 1
ATOM 1545 C C . ASN B 1 37 ? -11.617 15.43 1.351 1 98.19 37 ASN B C 1
ATOM 1547 O O . ASN B 1 37 ? -12.609 14.938 1.891 1 98.19 37 ASN B O 1
ATOM 1551 N N . SER B 1 38 ? -11.07 14.961 0.296 1 96.69 38 SER B N 1
ATOM 1552 C CA . SER B 1 38 ? -11.664 13.812 -0.381 1 96.69 38 SER B CA 1
ATOM 1553 C C . SER B 1 38 ? -11.555 12.555 0.473 1 96.69 38 SER B C 1
ATOM 1555 O O . SER B 1 38 ? -12.266 11.57 0.236 1 96.69 38 SER B O 1
ATOM 1557 N N . LEU B 1 39 ? -10.641 12.484 1.445 1 96.19 39 LEU B N 1
ATOM 1558 C CA . LEU B 1 39 ? -10.5 11.344 2.34 1 96.19 39 LEU B CA 1
ATOM 1559 C C . LEU B 1 39 ? -11.734 11.18 3.215 1 96.19 39 LEU B C 1
ATOM 1561 O O . LEU B 1 39 ? -12.031 10.078 3.682 1 96.19 39 LEU B O 1
ATOM 1565 N N . GLY B 1 40 ? -12.422 12.32 3.516 1 96.38 40 GLY B N 1
ATOM 1566 C CA . GLY B 1 40 ? -13.664 12.281 4.273 1 96.38 40 GLY B CA 1
ATOM 1567 C C . GLY B 1 40 ? -13.461 11.922 5.734 1 96.38 40 GLY B C 1
ATOM 1568 O O . GLY B 1 40 ? -14.305 11.25 6.336 1 96.38 40 GLY B O 1
ATOM 1569 N N . ILE B 1 41 ? -12.352 12.328 6.305 1 98 41 ILE B N 1
ATOM 1570 C CA . ILE B 1 41 ? -12.008 11.969 7.676 1 98 41 ILE B CA 1
ATOM 1571 C C . ILE B 1 41 ? -12.453 13.07 8.633 1 98 41 ILE B C 1
ATOM 1573 O O . ILE B 1 41 ? -13.047 12.797 9.672 1 98 41 ILE B O 1
ATOM 1577 N N . LEU B 1 42 ? -12.156 14.336 8.305 1 98.38 42 LEU B N 1
ATOM 1578 C CA . LEU B 1 42 ? -12.531 15.477 9.125 1 98.38 42 LEU B CA 1
ATOM 1579 C C . LEU B 1 42 ? -13.977 15.891 8.867 1 98.38 42 LEU B C 1
ATOM 1581 O O . LEU B 1 42 ? -14.5 15.656 7.773 1 98.38 42 LEU B O 1
ATOM 1585 N N . ASP B 1 43 ? -14.578 16.562 9.828 1 97.88 43 ASP B N 1
ATOM 1586 C CA . ASP B 1 43 ? -15.984 16.953 9.742 1 97.88 43 ASP B CA 1
ATOM 1587 C C . ASP B 1 43 ? -16.172 18.156 8.836 1 97.88 43 ASP B C 1
ATOM 1589 O O . ASP B 1 43 ? -17.234 18.359 8.258 1 97.88 43 ASP B O 1
ATOM 1593 N N . LYS B 1 44 ? -15.141 18.938 8.727 1 98.06 44 LYS B N 1
ATOM 1594 C CA . LYS B 1 44 ? -15.148 20.156 7.914 1 98.06 44 LYS B CA 1
ATOM 1595 C C . LYS B 1 44 ? -14 20.156 6.91 1 98.06 44 LYS B C 1
ATOM 1597 O O . LYS B 1 44 ? -13.062 19.375 7.035 1 98.06 44 LYS B O 1
ATOM 1602 N N . PRO B 1 45 ? -14.141 21.031 5.902 1 98.44 45 PRO B N 1
ATOM 1603 C CA . PRO B 1 45 ? -12.969 21.188 5.035 1 98.44 45 PRO B CA 1
ATOM 1604 C C . PRO B 1 45 ? -11.719 21.609 5.805 1 98.44 45 PRO B C 1
ATOM 1606 O O . PRO B 1 45 ? -11.797 22.406 6.742 1 98.44 45 PRO B O 1
ATOM 1609 N N . ILE B 1 46 ? -10.609 21.141 5.348 1 98.75 46 ILE B N 1
ATOM 1610 C CA . ILE B 1 46 ? -9.352 21.281 6.066 1 98.75 46 ILE B CA 1
ATOM 1611 C C . ILE B 1 46 ? -9.031 22.766 6.27 1 98.75 46 ILE B C 1
ATOM 1613 O O . ILE B 1 46 ? -8.484 23.156 7.305 1 98.75 46 ILE B O 1
ATOM 1617 N N . GLU B 1 47 ? -9.406 23.594 5.367 1 98.19 47 GLU B N 1
ATOM 1618 C CA . GLU B 1 47 ? -9.062 25.016 5.387 1 98.19 47 GLU B CA 1
ATOM 1619 C C . GLU B 1 47 ? -9.773 25.734 6.527 1 98.19 47 GLU B C 1
ATOM 1621 O O . GLU B 1 47 ? -9.344 26.812 6.953 1 98.19 47 GLU B O 1
ATOM 1626 N N . GLU B 1 48 ? -10.773 25.172 7.023 1 98.19 48 GLU B N 1
ATOM 1627 C CA . GLU B 1 48 ? -11.555 25.812 8.07 1 98.19 48 GLU B CA 1
ATOM 1628 C C . GLU B 1 48 ? -10.922 25.594 9.445 1 98.19 48 GLU B C 1
ATOM 1630 O O . GLU B 1 48 ? -11.312 26.25 10.422 1 98.19 48 GLU B O 1
ATOM 1635 N N . TYR B 1 49 ? -9.953 24.766 9.516 1 98.69 49 TYR B N 1
ATOM 1636 C CA . TYR B 1 49 ? -9.398 24.406 10.812 1 98.69 49 TYR B CA 1
ATOM 1637 C C . TYR B 1 49 ? -8.258 25.344 11.188 1 98.69 49 TYR B C 1
ATOM 1639 O O . TYR B 1 49 ? -7.934 25.5 12.375 1 98.69 49 TYR B O 1
ATOM 1647 N N . PHE B 1 50 ? -7.68 25.984 10.273 1 98.38 50 PHE B N 1
ATOM 1648 C CA . PHE B 1 50 ? -6.43 26.703 10.5 1 98.38 50 PHE B CA 1
ATOM 1649 C C . PHE B 1 50 ? -6.633 27.828 11.508 1 98.38 50 PHE B C 1
ATOM 1651 O O . PHE B 1 50 ? -5.762 28.094 12.344 1 98.38 50 PHE B O 1
ATOM 1658 N N . ASP B 1 51 ? -7.797 28.438 11.453 1 97.56 51 ASP B N 1
ATOM 1659 C CA . ASP B 1 51 ? -8.062 29.578 12.328 1 97.56 51 ASP B CA 1
ATOM 1660 C C . ASP B 1 51 ? -8.773 29.141 13.602 1 97.56 51 ASP B C 1
ATOM 1662 O O . ASP B 1 51 ? -8.953 29.938 14.523 1 97.56 51 ASP B O 1
ATOM 1666 N N . MET B 1 52 ? -9.086 27.875 13.68 1 97.88 52 MET B N 1
ATOM 1667 C CA . MET B 1 52 ? -9.688 27.328 14.891 1 97.88 52 MET B CA 1
ATOM 1668 C C . MET B 1 52 ? -8.664 27.281 16.031 1 97.88 52 MET B C 1
ATOM 1670 O O . MET B 1 52 ? -7.488 27 15.797 1 97.88 52 MET B O 1
ATOM 1674 N N . THR B 1 53 ? -9.141 27.516 17.203 1 98.44 53 THR B N 1
ATOM 1675 C CA . THR B 1 53 ? -8.211 27.438 18.328 1 98.44 53 THR B CA 1
ATOM 1676 C C . THR B 1 53 ? -7.883 25.969 18.641 1 98.44 53 THR B C 1
ATOM 1678 O O . THR B 1 53 ? -8.664 25.078 18.328 1 98.44 53 THR B O 1
ATOM 1681 N N . GLN B 1 54 ? -6.73 25.75 19.203 1 98.38 54 GLN B N 1
ATOM 1682 C CA . GLN B 1 54 ? -6.348 24.406 19.625 1 98.38 54 GLN B CA 1
ATOM 1683 C C . GLN B 1 54 ? -7.355 23.812 20.609 1 98.38 54 GLN B C 1
ATOM 1685 O O . GLN B 1 54 ? -7.656 22.625 20.562 1 98.38 54 GLN B O 1
ATOM 1690 N N . ASP B 1 55 ? -7.957 24.672 21.438 1 98.25 55 ASP B N 1
ATOM 1691 C CA . ASP B 1 55 ? -8.969 24.25 22.406 1 98.25 55 ASP B CA 1
ATOM 1692 C C . ASP B 1 55 ? -10.234 23.766 21.703 1 98.25 55 ASP B C 1
ATOM 1694 O O . ASP B 1 55 ? -10.766 22.703 22.031 1 98.25 55 ASP B O 1
ATOM 1698 N N . GLU B 1 56 ? -10.688 24.547 20.797 1 98.19 56 GLU B N 1
ATOM 1699 C CA . GLU B 1 56 ? -11.891 24.172 20.047 1 98.19 56 GLU B CA 1
ATOM 1700 C C . GLU B 1 56 ? -11.711 22.828 19.359 1 98.19 56 GLU B C 1
ATOM 1702 O O . GLU B 1 56 ? -12.578 21.969 19.438 1 98.19 56 GLU B O 1
ATOM 1707 N N . TYR B 1 57 ? -10.547 22.719 18.703 1 98.69 57 TYR B N 1
ATOM 1708 C CA . TYR B 1 57 ? -10.297 21.469 17.984 1 98.69 57 TYR B CA 1
ATOM 1709 C C . TYR B 1 57 ? -10.18 20.297 18.969 1 98.69 57 TYR B C 1
ATOM 1711 O O . TYR B 1 57 ? -10.742 19.219 18.734 1 98.69 57 TYR B O 1
ATOM 1719 N N . TYR B 1 58 ? -9.391 20.469 20.031 1 97.94 58 TYR B N 1
ATOM 1720 C CA . TYR B 1 58 ? -9.195 19.438 21.047 1 97.94 58 TYR B CA 1
ATOM 1721 C C . TYR B 1 58 ? -10.523 18.906 21.547 1 97.94 58 TYR B C 1
ATOM 1723 O O . TYR B 1 58 ? -10.711 17.703 21.672 1 97.94 58 TYR B O 1
ATOM 1731 N N . ASN B 1 59 ? -11.555 19.766 21.734 1 97.38 59 ASN B N 1
ATOM 1732 C CA . ASN B 1 59 ? -12.828 19.406 22.359 1 97.38 59 ASN B CA 1
ATOM 1733 C C . ASN B 1 59 ? -13.828 18.891 21.328 1 97.38 59 ASN B C 1
ATOM 1735 O O . ASN B 1 59 ? -14.797 18.203 21.688 1 97.38 59 ASN B O 1
ATOM 1739 N N . SER B 1 60 ? -13.578 19.156 20.125 1 96.88 60 SER B N 1
ATOM 1740 C CA . SER B 1 60 ? -14.609 18.844 19.141 1 96.88 60 SER B CA 1
ATOM 1741 C C . SER B 1 60 ? -14.227 17.609 18.312 1 96.88 60 SER B C 1
ATOM 1743 O O . SER B 1 60 ? -15.094 16.812 17.969 1 96.88 60 SER B O 1
ATOM 1745 N N . GLU B 1 61 ? -12.875 17.5 17.969 1 97.38 61 GLU B N 1
ATOM 1746 C CA . GLU B 1 61 ? -12.656 16.547 16.875 1 97.38 61 GLU B CA 1
ATOM 1747 C C . GLU B 1 61 ? -11.352 15.789 17.078 1 97.38 61 GLU B C 1
ATOM 1749 O O . GLU B 1 61 ? -11.18 14.688 16.547 1 97.38 61 GLU B O 1
ATOM 1754 N N . SER B 1 62 ? -10.43 16.266 17.891 1 97.81 62 SER B N 1
ATOM 1755 C CA . SER B 1 62 ? -9.125 15.641 18.047 1 97.81 62 SER B CA 1
ATOM 1756 C C . SER B 1 62 ? -9.25 14.227 18.609 1 97.81 62 SER B C 1
ATOM 1758 O O . SER B 1 62 ? -10.133 13.953 19.438 1 97.81 62 SER B O 1
ATOM 1760 N N . ASP B 1 63 ? -8.375 13.359 18.156 1 97.88 63 ASP B N 1
ATOM 1761 C CA . ASP B 1 63 ? -8.352 12.016 18.719 1 97.88 63 ASP B CA 1
ATOM 1762 C C . ASP B 1 63 ? -7.164 11.828 19.656 1 97.88 63 ASP B C 1
ATOM 1764 O O . ASP B 1 63 ? -6.805 10.703 20 1 97.88 63 ASP B O 1
ATOM 1768 N N . GLY B 1 64 ? -6.422 12.93 19.969 1 96.25 64 GLY B N 1
ATOM 1769 C CA . GLY B 1 64 ? -5.508 12.977 21.094 1 96.25 64 GLY B CA 1
ATOM 1770 C C . GLY B 1 64 ? -4.074 12.648 20.719 1 96.25 64 GLY B C 1
ATOM 1771 O O . GLY B 1 64 ? -3.219 12.477 21.594 1 96.25 64 GLY B O 1
ATOM 1772 N N . LYS B 1 65 ? -3.762 12.703 19.422 1 97.38 65 LYS B N 1
ATOM 1773 C CA . LYS B 1 65 ? -2.391 12.398 19.031 1 97.38 65 LYS B CA 1
ATOM 1774 C C . LYS B 1 65 ? -1.544 13.664 18.953 1 97.38 65 LYS B C 1
ATOM 1776 O O . LYS B 1 65 ? -0.327 13.617 19.141 1 97.38 65 LYS B O 1
ATOM 1781 N N . LEU B 1 66 ? -2.137 14.688 18.641 1 98 66 LEU B N 1
ATOM 1782 C CA . LEU B 1 66 ? -1.424 15.961 18.625 1 98 66 LEU B CA 1
ATOM 1783 C C . LEU B 1 66 ? -1.199 16.484 20.031 1 98 66 LEU B C 1
ATOM 1785 O O . LEU B 1 66 ? -2.068 16.344 20.891 1 98 66 LEU B O 1
ATOM 1789 N N . THR B 1 67 ? -0.055 17.031 20.172 1 96.75 67 THR B N 1
ATOM 1790 C CA . THR B 1 67 ? 0.212 17.75 21.406 1 96.75 67 THR B CA 1
ATOM 1791 C C . THR B 1 67 ? -0.248 19.203 21.297 1 96.75 67 THR B C 1
ATOM 1793 O O . THR B 1 67 ? 0.456 20.047 20.734 1 96.75 67 THR B O 1
ATOM 1796 N N . LEU B 1 68 ? -1.378 19.484 21.922 1 96.75 68 LEU B N 1
ATOM 1797 C CA . LEU B 1 68 ? -1.96 20.812 21.922 1 96.75 68 LEU B CA 1
ATOM 1798 C C . LEU B 1 68 ? -1.697 21.531 23.25 1 96.75 68 LEU B C 1
ATOM 1800 O O . LEU B 1 68 ? -2.439 21.344 24.219 1 96.75 68 LEU B O 1
ATOM 1804 N N . LEU B 1 69 ? -0.701 22.359 23.266 1 92.75 69 LEU B N 1
ATOM 1805 C CA . LEU B 1 69 ? -0.245 22.953 24.516 1 92.75 69 LEU B CA 1
ATOM 1806 C C . LEU B 1 69 ? -0.728 24.406 24.641 1 92.75 69 LEU B C 1
ATOM 1808 O O . LEU B 1 69 ? -0.861 24.922 25.75 1 92.75 69 LEU B O 1
ATOM 1812 N N . HIS B 1 70 ? -0.963 25.094 23.609 1 95.5 70 HIS B N 1
ATOM 1813 C CA . HIS B 1 70 ? -1.404 26.484 23.609 1 95.5 70 HIS B CA 1
ATOM 1814 C C . HIS B 1 70 ? -2.859 26.609 23.172 1 95.5 70 HIS B C 1
ATOM 1816 O O . HIS B 1 70 ? -3.141 27.141 22.094 1 95.5 70 HIS B O 1
ATOM 1822 N N . LEU B 1 71 ? -3.768 26.344 24.062 1 96.62 71 LEU B N 1
ATOM 1823 C CA . LEU B 1 71 ? -5.176 26.078 23.781 1 96.62 71 LEU B CA 1
ATOM 1824 C C . LEU B 1 71 ? -5.859 27.312 23.203 1 96.62 71 LEU B C 1
ATOM 1826 O O . LEU B 1 71 ? -6.789 27.188 22.406 1 96.62 71 LEU B O 1
ATOM 1830 N N . ASP B 1 72 ? -5.332 28.5 23.516 1 97.38 72 ASP B N 1
ATOM 1831 C CA . ASP B 1 72 ? -5.969 29.734 23.062 1 97.38 72 ASP B CA 1
ATOM 1832 C C . ASP B 1 72 ? -5.43 30.156 21.688 1 97.38 72 ASP B C 1
ATOM 1834 O O . ASP B 1 72 ? -6.008 31.031 21.047 1 97.38 72 ASP B O 1
ATOM 1838 N N . GLN B 1 73 ? -4.43 29.531 21.219 1 97.75 73 GLN B N 1
ATOM 1839 C CA . GLN B 1 73 ? -3.822 29.891 19.938 1 97.75 73 GLN B CA 1
ATOM 1840 C C . GLN B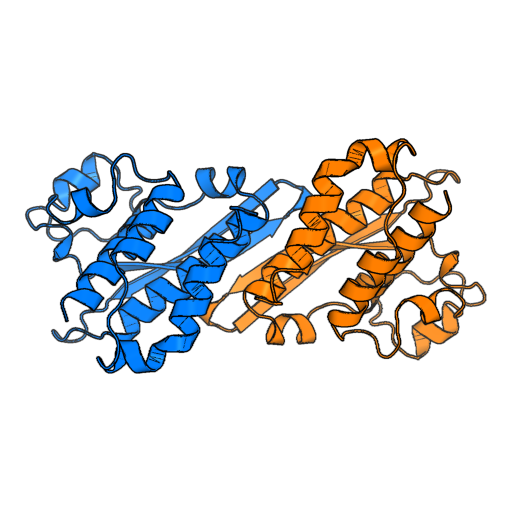 1 73 ? -4.477 29.125 18.797 1 97.75 73 GLN B C 1
ATOM 1842 O O . GLN B 1 73 ? -5.016 28.031 18.984 1 97.75 73 GLN B O 1
ATOM 1847 N N . PRO B 1 74 ? -4.441 29.766 17.594 1 98.25 74 PRO B N 1
ATOM 1848 C CA . PRO B 1 74 ? -4.977 29.047 16.438 1 98.25 74 PRO B CA 1
ATOM 1849 C C . PRO B 1 74 ? -4.133 27.844 16.047 1 98.25 74 PRO B C 1
ATOM 1851 O O . PRO B 1 74 ? -2.936 27.797 16.359 1 98.25 74 PRO B O 1
ATOM 1854 N N . LEU B 1 75 ? -4.691 26.922 15.336 1 98.5 75 LEU B N 1
ATOM 1855 C CA . LEU B 1 75 ? -4.012 25.703 14.914 1 98.5 75 LEU B CA 1
ATOM 1856 C C . LEU B 1 75 ? -2.869 26.031 13.953 1 98.5 75 LEU B C 1
ATOM 1858 O O . LEU B 1 75 ? -1.886 25.281 13.883 1 98.5 75 LEU B O 1
ATOM 1862 N N . SER B 1 76 ? -3.01 27.141 13.258 1 97.06 76 SER B N 1
ATOM 1863 C CA . SER B 1 76 ? -1.964 27.531 12.312 1 97.06 76 SER B CA 1
ATOM 1864 C C . SER B 1 76 ? -0.646 27.797 13.031 1 97.06 76 SER B C 1
ATOM 1866 O O . SER B 1 76 ? 0.417 27.812 12.406 1 97.06 76 SER B O 1
ATOM 1868 N N . GLU B 1 77 ? -0.666 27.969 14.328 1 94.69 77 GLU B N 1
ATOM 1869 C CA . GLU B 1 77 ? 0.538 28.25 15.102 1 94.69 77 GLU B CA 1
ATOM 1870 C C . GLU B 1 77 ? 1.073 26.984 15.766 1 94.69 77 GLU B C 1
ATOM 1872 O O . GLU B 1 77 ? 2.115 27 16.422 1 94.69 77 GLU B O 1
ATOM 1877 N N . LEU B 1 78 ? 0.409 25.875 15.578 1 96.25 78 LEU B N 1
ATOM 1878 C CA . LEU B 1 78 ? 0.83 24.609 16.172 1 96.25 78 LEU B CA 1
ATOM 1879 C C . LEU B 1 78 ? 2.098 24.094 15.5 1 96.25 78 LEU B C 1
ATOM 1881 O O . LEU B 1 78 ? 2.186 24.062 14.266 1 96.25 78 LEU B O 1
ATOM 1885 N N . SER B 1 79 ? 3.064 23.641 16.234 1 93.44 79 SER B N 1
ATOM 1886 C CA . SER B 1 79 ? 4.312 23.141 15.656 1 93.44 79 SER B CA 1
ATOM 1887 C C . SER B 1 79 ? 4.312 21.625 15.562 1 93.44 79 SER B C 1
ATOM 1889 O O . SER B 1 79 ? 5.027 21.047 14.742 1 93.44 79 SER B O 1
ATOM 1891 N N . ASP B 1 80 ? 3.537 21 16.453 1 96.5 80 ASP B N 1
ATOM 1892 C CA . ASP B 1 80 ? 3.52 19.531 16.469 1 96.5 80 ASP B CA 1
ATOM 1893 C C . ASP B 1 80 ? 2.848 19 15.203 1 96.5 80 ASP B C 1
ATOM 1895 O O . ASP B 1 80 ? 1.83 19.531 14.758 1 96.5 80 ASP B O 1
ATOM 1899 N N . ARG B 1 81 ? 3.482 18.016 14.523 1 97.94 81 ARG B N 1
ATOM 1900 C CA . ARG B 1 81 ? 2.928 17.266 13.398 1 97.94 81 ARG B CA 1
ATOM 1901 C C . ARG B 1 81 ? 2.852 15.781 13.703 1 97.94 81 ARG B C 1
ATOM 1903 O O . ARG B 1 81 ? 3.697 15.25 14.43 1 97.94 81 ARG B O 1
ATOM 1910 N N . ILE B 1 82 ? 1.851 15.125 13.164 1 97.94 82 ILE B N 1
ATOM 1911 C CA . ILE B 1 82 ? 1.741 13.672 13.18 1 97.94 82 ILE B CA 1
ATOM 1912 C C . ILE B 1 82 ? 2.07 13.117 11.797 1 97.94 82 ILE B C 1
ATOM 1914 O O . ILE B 1 82 ? 1.358 13.383 10.828 1 97.94 82 ILE B O 1
ATOM 1918 N N . LEU B 1 83 ? 3.146 12.344 11.719 1 97 83 LEU B N 1
ATOM 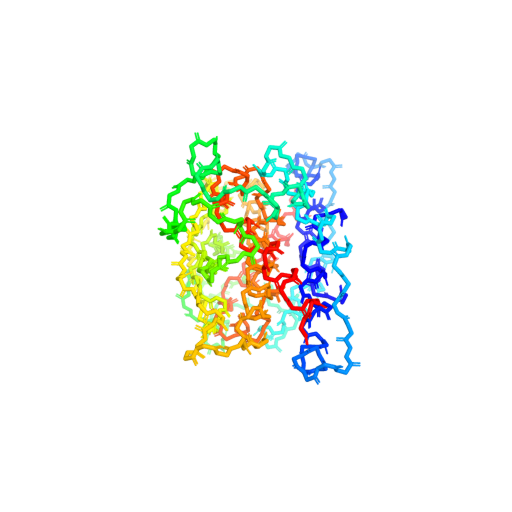1919 C CA . LEU B 1 83 ? 3.594 11.68 10.5 1 97 83 LEU B CA 1
ATOM 1920 C C . LEU B 1 83 ? 3.076 10.242 10.445 1 97 83 LEU B C 1
ATOM 1922 O O . LEU B 1 83 ? 3.375 9.438 11.336 1 97 83 LEU B O 1
ATOM 1926 N N . THR B 1 84 ? 2.23 9.922 9.445 1 95.75 84 THR B N 1
ATOM 1927 C CA . THR B 1 84 ? 1.826 8.547 9.188 1 95.75 84 THR B CA 1
ATOM 1928 C C . THR B 1 84 ? 2.92 7.789 8.438 1 95.75 84 THR B C 1
ATOM 1930 O O . THR B 1 84 ? 3.045 7.922 7.215 1 95.75 84 THR B O 1
ATOM 1933 N N . ASN B 1 85 ? 3.662 6.957 9.141 1 90 85 ASN B N 1
ATOM 1934 C CA . ASN B 1 85 ? 4.812 6.43 8.422 1 90 85 ASN B CA 1
ATOM 1935 C C . ASN B 1 85 ? 4.859 4.906 8.477 1 90 85 ASN B C 1
ATOM 1937 O O . ASN B 1 85 ? 5.715 4.285 7.844 1 90 85 ASN B O 1
ATOM 1941 N N . HIS B 1 86 ? 4.02 4.266 9.203 1 90.81 86 HIS B N 1
ATOM 1942 C CA . HIS B 1 86 ? 4.055 2.812 9.336 1 90.81 86 HIS B CA 1
ATOM 1943 C C . HIS B 1 86 ? 2.678 2.207 9.078 1 90.81 86 HIS B C 1
ATOM 1945 O O . HIS B 1 86 ? 1.663 2.746 9.523 1 90.81 86 HIS B O 1
ATOM 1951 N N . VAL B 1 87 ? 2.662 1.184 8.43 1 91.31 87 VAL B N 1
ATOM 1952 C CA . VAL B 1 87 ? 1.454 0.405 8.18 1 91.31 87 VAL B CA 1
ATOM 1953 C C . VAL B 1 87 ? 1.695 -1.057 8.547 1 91.31 87 VAL B C 1
ATOM 1955 O O . VAL B 1 87 ? 2.781 -1.592 8.312 1 91.31 87 VAL B O 1
ATOM 1958 N N . ASP B 1 88 ? 0.842 -1.634 9.289 1 92.19 88 ASP B N 1
ATOM 1959 C CA . ASP B 1 88 ? 0.739 -3.057 9.602 1 92.19 88 ASP B CA 1
ATOM 1960 C C . ASP B 1 88 ? -0.662 -3.584 9.297 1 92.19 88 ASP B C 1
ATOM 1962 O O . ASP B 1 88 ? -1.646 -3.115 9.875 1 92.19 88 ASP B O 1
ATOM 1966 N N . GLY B 1 89 ? -0.742 -4.512 8.266 1 89.62 89 GLY B N 1
ATOM 1967 C CA . GLY B 1 89 ? -2.096 -4.938 7.949 1 89.62 89 GLY B CA 1
ATOM 1968 C C . GLY B 1 89 ? -2.145 -6.207 7.117 1 89.62 89 GLY B C 1
ATOM 1969 O O . GLY B 1 89 ? -1.121 -6.656 6.598 1 89.62 89 GLY B O 1
ATOM 1970 N N . TYR B 1 90 ? -3.328 -6.828 7.199 1 87.5 90 TYR B N 1
ATOM 1971 C CA . TYR B 1 90 ? -3.705 -7.988 6.402 1 87.5 90 TYR B CA 1
ATOM 1972 C C . TYR B 1 90 ? -4.781 -7.621 5.387 1 87.5 90 TYR B C 1
ATOM 1974 O O . TYR B 1 90 ? -5.887 -7.219 5.762 1 87.5 90 TYR B O 1
ATOM 1982 N N . VAL B 1 91 ? -4.484 -7.809 4.148 1 80.38 91 VAL B N 1
ATOM 1983 C CA . VAL B 1 91 ? -5.402 -7.383 3.098 1 80.38 91 VAL B CA 1
ATOM 1984 C C . VAL B 1 91 ? -6.578 -8.352 3.018 1 80.38 91 VAL B C 1
ATOM 1986 O O . VAL B 1 91 ? -7.719 -7.934 2.785 1 80.38 91 VAL B O 1
ATOM 1989 N N . ASP B 1 92 ? -6.371 -9.688 3.211 1 80.38 92 ASP B N 1
ATOM 1990 C CA . ASP B 1 92 ? -7.426 -10.688 3.076 1 80.38 92 ASP B CA 1
ATOM 1991 C C . ASP B 1 92 ? -8.32 -10.711 4.312 1 80.38 92 ASP B C 1
ATOM 1993 O O . ASP B 1 92 ? -9.391 -11.328 4.297 1 80.38 92 ASP B O 1
ATOM 1997 N N . LYS B 1 93 ? -7.863 -10.109 5.383 1 84.31 93 LYS B N 1
ATOM 1998 C CA . LYS B 1 93 ? -8.625 -10.102 6.629 1 84.31 93 LYS B CA 1
ATOM 1999 C C . LYS B 1 93 ? -9.195 -8.719 6.914 1 84.31 93 LYS B C 1
ATOM 2001 O O . LYS B 1 93 ? -9.805 -8.492 7.965 1 84.31 93 LYS B O 1
ATOM 2006 N N . ASP B 1 94 ? -9.047 -7.773 6.16 1 81.38 94 ASP B N 1
ATOM 2007 C CA . ASP B 1 94 ? -9.508 -6.398 6.332 1 81.38 94 ASP B CA 1
ATOM 2008 C C . ASP B 1 94 ? -8.977 -5.801 7.637 1 81.38 94 ASP B C 1
ATOM 2010 O O . ASP B 1 94 ? -9.734 -5.203 8.406 1 81.38 94 ASP B O 1
ATOM 2014 N N . GLU B 1 95 ? -7.773 -6.082 7.969 1 88.88 95 GLU B N 1
ATOM 2015 C CA . GLU B 1 95 ? -7.102 -5.559 9.148 1 88.88 95 GLU B CA 1
ATOM 2016 C C . GLU B 1 95 ? -5.926 -4.664 8.766 1 88.88 95 GLU B C 1
ATOM 2018 O O . GLU B 1 95 ? -4.965 -5.121 8.141 1 88.88 95 GLU B O 1
ATOM 2023 N N . ILE B 1 96 ? -6.055 -3.381 9.141 1 91.5 96 ILE B N 1
ATOM 2024 C CA . ILE B 1 96 ? -5.004 -2.408 8.867 1 91.5 96 ILE B CA 1
ATOM 2025 C C . ILE B 1 96 ? -4.746 -1.562 10.117 1 91.5 96 ILE B C 1
ATOM 2027 O O . ILE B 1 96 ? -5.688 -1.137 10.789 1 91.5 96 ILE B O 1
ATOM 2031 N N . ASN B 1 97 ? -3.525 -1.441 10.445 1 93.44 97 ASN B N 1
ATOM 2032 C CA . ASN B 1 97 ? -3.102 -0.56 11.531 1 93.44 97 ASN B CA 1
ATOM 2033 C C . ASN B 1 97 ? -2.086 0.472 11.047 1 93.44 97 ASN B C 1
ATOM 2035 O O . ASN B 1 97 ? -1.15 0.135 10.32 1 93.44 97 ASN B O 1
ATOM 2039 N N . LEU B 1 98 ? -2.32 1.667 11.453 1 95.25 98 LEU B N 1
ATOM 2040 C CA . LEU B 1 98 ? -1.373 2.744 11.18 1 95.25 98 LEU B CA 1
ATOM 2041 C C . LEU B 1 98 ? -0.712 3.219 12.477 1 95.25 98 LEU B C 1
ATOM 2043 O O . LEU B 1 98 ? -1.363 3.299 13.516 1 95.25 98 LEU B O 1
ATOM 2047 N N . THR B 1 99 ? 0.572 3.475 12.383 1 94.12 99 THR B N 1
ATOM 2048 C CA . THR B 1 99 ? 1.28 4.09 13.5 1 94.12 99 THR B CA 1
ATOM 2049 C C . THR B 1 99 ? 1.935 5.398 13.07 1 94.12 99 THR B C 1
ATOM 2051 O O . THR B 1 99 ? 2.057 5.676 11.875 1 94.12 99 THR B O 1
ATOM 2054 N N . TYR B 1 100 ? 2.219 6.152 14.156 1 95.69 100 TYR B N 1
ATOM 2055 C CA . TYR B 1 100 ? 2.525 7.559 13.914 1 95.69 100 TYR B CA 1
ATOM 2056 C C . TYR B 1 100 ? 3.764 7.988 14.688 1 95.69 100 TYR B C 1
ATOM 2058 O O . TYR B 1 100 ? 4.055 7.445 15.758 1 95.69 100 TYR B O 1
ATOM 2066 N N . ASN B 1 101 ? 4.449 8.945 14.094 1 95.44 101 ASN B N 1
ATOM 2067 C CA . ASN B 1 101 ? 5.52 9.648 14.789 1 95.44 101 ASN B CA 1
ATOM 2068 C C . ASN B 1 101 ? 5.211 11.141 14.93 1 95.44 101 ASN B C 1
ATOM 2070 O O . ASN B 1 101 ? 4.449 11.695 14.133 1 95.44 101 ASN B O 1
ATOM 2074 N N . HIS B 1 102 ? 5.797 11.695 15.961 1 96.5 102 HIS B N 1
ATOM 2075 C CA . HIS B 1 102 ? 5.727 13.148 16.094 1 96.5 102 HIS B CA 1
ATOM 2076 C C . HIS B 1 102 ? 6.875 13.82 15.344 1 96.5 102 HIS B C 1
ATOM 2078 O O . HIS B 1 102 ? 8.008 13.328 15.359 1 96.5 102 HIS B O 1
ATOM 2084 N N . GLU B 1 103 ? 6.535 14.906 14.664 1 95.62 103 GLU B N 1
ATOM 2085 C CA . GLU B 1 103 ? 7.512 15.797 14.055 1 95.62 103 GLU B CA 1
ATOM 2086 C C . GLU B 1 103 ? 7.289 17.25 14.477 1 95.62 103 GLU B C 1
ATOM 2088 O O . GLU B 1 103 ? 6.184 17.609 14.875 1 95.62 103 GLU B O 1
ATOM 2093 N N . ASP B 1 104 ? 8.344 17.984 14.477 1 95.56 104 ASP B N 1
ATOM 2094 C CA . ASP B 1 104 ? 8.273 19.406 14.797 1 95.56 104 ASP B CA 1
ATOM 2095 C C . ASP B 1 104 ? 9.055 20.234 13.781 1 95.56 104 ASP B C 1
ATOM 2097 O O . ASP B 1 104 ? 10.289 20.234 13.781 1 95.56 104 ASP B O 1
ATOM 2101 N N . PRO B 1 105 ? 8.352 20.969 12.953 1 96.25 105 PRO B N 1
ATOM 2102 C CA . PRO B 1 105 ? 9.039 21.766 11.93 1 96.25 105 PRO B CA 1
ATOM 2103 C C . PRO B 1 105 ? 9.672 23.031 12.5 1 96.25 105 PRO B C 1
ATOM 2105 O O . PRO B 1 105 ? 10.406 23.719 11.797 1 96.25 105 PRO B O 1
ATOM 2108 N N . LEU B 1 106 ? 9.352 23.359 13.711 1 91.06 106 LEU B N 1
ATOM 2109 C CA . LEU B 1 106 ? 9.969 24.516 14.352 1 91.06 106 LEU B CA 1
ATOM 2110 C C . LEU B 1 106 ? 11.148 24.094 15.219 1 91.06 106 LEU B C 1
ATOM 2112 O O . LEU B 1 106 ? 10.969 23.578 16.328 1 91.06 106 LEU B O 1
ATOM 2116 N N . GLN B 1 107 ? 12.227 23.969 14.625 1 76.56 107 GLN B N 1
ATOM 2117 C CA . GLN B 1 107 ? 13.453 23.641 15.344 1 76.56 107 GLN B CA 1
ATOM 2118 C C . GLN B 1 107 ? 14.203 24.906 15.742 1 76.56 107 GLN B C 1
ATOM 2120 O O . GLN B 1 107 ? 14.523 25.75 14.891 1 76.56 107 GLN B O 1
ATOM 2125 N N . ASP B 1 108 ? 14.477 24.938 17.047 1 79.88 108 ASP B N 1
ATOM 2126 C CA . ASP B 1 108 ? 15.227 26.062 17.609 1 79.88 108 ASP B CA 1
ATOM 2127 C C . ASP B 1 108 ? 14.617 27.391 17.188 1 79.88 108 ASP B C 1
ATOM 2129 O O . ASP B 1 108 ? 15.344 28.328 16.844 1 79.88 108 ASP B O 1
ATOM 2133 N N . GLY B 1 109 ? 13.391 27.422 16.953 1 80.44 109 GLY B N 1
ATOM 2134 C CA . GLY B 1 109 ? 12.695 28.672 16.656 1 80.44 109 GLY B CA 1
ATOM 2135 C C . GLY B 1 109 ? 12.633 28.984 15.172 1 80.44 109 GLY B C 1
ATOM 2136 O O . GLY B 1 109 ? 12.047 29.984 14.766 1 80.44 109 GLY B O 1
ATOM 2137 N N . SER B 1 110 ? 13.297 28.266 14.352 1 92 110 SER B N 1
ATOM 2138 C CA . SER B 1 110 ? 13.242 28.484 12.914 1 92 110 SER B CA 1
ATOM 2139 C C . SER B 1 110 ? 12.445 27.391 12.211 1 92 110 SER B C 1
ATOM 2141 O O . SER B 1 110 ? 12.539 26.219 12.578 1 92 110 SER B O 1
ATOM 2143 N N . TYR B 1 111 ? 11.742 27.891 11.266 1 95.38 111 TYR B N 1
ATOM 2144 C CA . TYR B 1 111 ? 10.914 26.969 10.492 1 95.38 111 TYR B CA 1
ATOM 2145 C C . TYR B 1 111 ? 11.758 26.172 9.508 1 95.38 111 TYR B C 1
ATOM 2147 O O . TYR B 1 111 ? 12.539 26.734 8.742 1 95.38 111 TYR B O 1
ATOM 2155 N N . ASP B 1 112 ? 11.602 24.812 9.516 1 95.69 112 ASP B N 1
ATOM 2156 C CA . ASP B 1 112 ? 12.281 23.906 8.609 1 95.69 112 ASP B CA 1
ATOM 2157 C C . ASP B 1 112 ? 11.328 23.359 7.547 1 95.69 112 ASP B C 1
ATOM 2159 O O . ASP B 1 112 ? 10.531 22.469 7.824 1 95.69 112 ASP B O 1
ATOM 2163 N N . ARG B 1 113 ? 11.453 23.766 6.328 1 96.31 113 ARG B N 1
ATOM 2164 C CA . ARG B 1 113 ? 10.586 23.375 5.215 1 96.31 113 ARG B CA 1
ATOM 2165 C C . ARG B 1 113 ? 10.68 21.875 4.953 1 96.31 113 ARG B C 1
ATOM 2167 O O . ARG B 1 113 ? 9.688 21.234 4.594 1 96.31 113 ARG B O 1
ATOM 2174 N N . ALA B 1 114 ? 11.828 21.281 5.199 1 95.69 114 ALA B N 1
ATOM 2175 C CA . ALA B 1 114 ? 12.055 19.875 4.91 1 95.69 114 ALA B CA 1
ATOM 2176 C C . ALA B 1 114 ? 11.203 18.984 5.809 1 95.69 114 ALA B C 1
ATOM 2178 O O . ALA B 1 114 ? 10.719 17.938 5.375 1 95.69 114 ALA B O 1
ATOM 2179 N N . THR B 1 115 ? 11.016 19.391 7.027 1 96.38 115 THR B N 1
ATOM 2180 C CA . THR B 1 115 ? 10.25 18.609 7.984 1 96.38 115 THR B CA 1
ATOM 2181 C C . THR B 1 115 ? 8.781 18.531 7.562 1 96.38 115 THR B C 1
ATOM 2183 O O . THR B 1 115 ? 8.203 17.438 7.527 1 96.38 115 THR B O 1
ATOM 2186 N N . ASP B 1 116 ? 8.203 19.609 7.199 1 97.31 116 ASP B N 1
ATOM 2187 C CA . ASP B 1 116 ? 6.805 19.609 6.785 1 97.31 116 ASP B CA 1
ATOM 2188 C C . ASP B 1 116 ? 6.629 18.891 5.453 1 97.31 116 ASP B C 1
ATOM 2190 O O . ASP B 1 116 ? 5.617 18.219 5.23 1 97.31 116 ASP B O 1
ATOM 2194 N N . LEU B 1 117 ? 7.629 19.047 4.617 1 97.38 117 LEU B N 1
ATOM 2195 C CA . LEU B 1 117 ? 7.539 18.297 3.363 1 97.38 117 LEU B CA 1
ATOM 2196 C C . LEU B 1 117 ? 7.605 16.797 3.611 1 97.38 117 LEU B C 1
ATOM 2198 O O . LEU B 1 117 ? 6.902 16.031 2.953 1 97.38 117 LEU B O 1
ATOM 2202 N N . HIS B 1 118 ? 8.438 16.453 4.508 1 95.56 118 HIS B N 1
ATOM 2203 C CA . HIS B 1 118 ? 8.555 15.055 4.906 1 95.56 118 HIS B CA 1
ATOM 2204 C C . HIS B 1 118 ? 7.23 14.516 5.445 1 95.56 118 HIS B C 1
ATOM 2206 O O . HIS B 1 118 ? 6.801 13.43 5.066 1 95.56 118 HIS B O 1
ATOM 2212 N N . VAL B 1 119 ? 6.594 15.266 6.254 1 97.12 119 VAL B N 1
ATOM 2213 C CA . VAL B 1 119 ? 5.301 14.883 6.816 1 97.12 119 VAL B CA 1
ATOM 2214 C C . VAL B 1 119 ? 4.281 14.695 5.691 1 97.12 119 VAL B C 1
ATOM 2216 O O . VAL B 1 119 ? 3.557 13.703 5.66 1 97.12 119 VAL B O 1
ATOM 2219 N N . LEU B 1 120 ? 4.273 15.609 4.777 1 97.19 120 LEU B N 1
ATOM 2220 C CA . LEU B 1 120 ? 3.314 15.57 3.682 1 97.19 120 LEU B CA 1
ATOM 2221 C C . LEU B 1 120 ? 3.572 14.375 2.775 1 97.19 120 LEU B C 1
ATOM 2223 O O . LEU B 1 120 ? 2.666 13.57 2.523 1 97.19 120 LEU B O 1
ATOM 2227 N N . LEU B 1 121 ? 4.781 14.227 2.355 1 94.62 121 LEU B N 1
ATOM 2228 C CA . LEU B 1 121 ? 5.137 13.242 1.342 1 94.62 121 LEU B CA 1
ATOM 2229 C C . LEU B 1 121 ? 4.93 11.828 1.867 1 94.62 121 LEU B C 1
ATOM 2231 O O . LEU B 1 121 ? 4.191 11.039 1.271 1 94.62 121 LEU B O 1
ATOM 2235 N N . TYR B 1 122 ? 5.457 11.516 3.016 1 94.19 122 TYR B N 1
ATOM 2236 C CA . TYR B 1 122 ? 5.461 10.133 3.484 1 94.19 122 TYR B CA 1
ATOM 2237 C C . TYR B 1 122 ? 4.09 9.734 4.016 1 94.19 122 TYR B C 1
ATOM 2239 O O . TYR B 1 122 ? 3.662 8.586 3.846 1 94.19 122 TYR B O 1
ATOM 2247 N N . SER B 1 123 ? 3.377 10.648 4.594 1 96.81 123 SER B N 1
ATOM 2248 C CA . SER B 1 123 ? 2.01 10.344 5.008 1 96.81 123 SER B CA 1
ATOM 2249 C C . SER B 1 123 ? 1.118 10.07 3.801 1 96.81 123 SER B C 1
ATOM 2251 O O . SER B 1 123 ? 0.363 9.094 3.791 1 96.81 123 SER B O 1
ATOM 2253 N N . LEU B 1 124 ? 1.22 10.891 2.766 1 95.56 124 LEU B N 1
ATOM 2254 C CA . LEU B 1 124 ? 0.386 10.719 1.582 1 95.56 124 LEU B CA 1
ATOM 2255 C C . LEU B 1 124 ? 0.705 9.398 0.885 1 95.56 124 LEU B C 1
ATOM 2257 O O . LEU B 1 124 ? -0.189 8.75 0.336 1 95.56 124 LEU B O 1
ATOM 2261 N N . LYS B 1 125 ? 1.971 9.008 0.936 1 92.81 125 LYS B N 1
ATOM 2262 C CA . LYS B 1 125 ? 2.336 7.727 0.338 1 92.81 125 LYS B CA 1
ATOM 2263 C C . LYS B 1 125 ? 1.648 6.57 1.056 1 92.81 125 LYS B C 1
ATOM 2265 O O . LYS B 1 125 ? 1.04 5.707 0.416 1 92.81 125 LYS B O 1
ATOM 2270 N N . VAL B 1 126 ? 1.724 6.578 2.352 1 93.81 126 VAL B N 1
ATOM 2271 C CA . VAL B 1 126 ? 1.143 5.496 3.139 1 93.81 126 VAL B CA 1
ATOM 2272 C C . VAL B 1 126 ? -0.379 5.523 3.016 1 93.81 126 VAL B C 1
ATOM 2274 O O . VAL B 1 126 ? -1.006 4.5 2.734 1 93.81 126 VAL B O 1
ATOM 2277 N N . ILE B 1 127 ? -0.979 6.648 3.164 1 95.38 127 ILE B N 1
ATOM 2278 C CA . ILE B 1 127 ? -2.428 6.805 3.107 1 95.38 127 ILE B CA 1
ATOM 2279 C C . ILE B 1 127 ? -2.936 6.41 1.722 1 95.38 127 ILE B C 1
ATOM 2281 O O . ILE B 1 127 ? -3.938 5.703 1.6 1 95.38 127 ILE B O 1
ATOM 2285 N N . GLY B 1 128 ? -2.213 6.875 0.73 1 92.44 128 GLY B N 1
ATOM 2286 C CA . GLY B 1 128 ? -2.596 6.523 -0.628 1 92.44 128 GLY B CA 1
ATOM 2287 C C . GLY B 1 128 ? -2.543 5.027 -0.895 1 92.44 128 GLY B C 1
ATOM 2288 O O . GLY B 1 128 ? -3.439 4.477 -1.537 1 92.44 128 GLY B O 1
ATOM 2289 N N . ALA B 1 129 ? -1.512 4.418 -0.446 1 90 129 ALA B N 1
ATOM 2290 C CA . ALA B 1 129 ? -1.375 2.973 -0.622 1 90 129 ALA B CA 1
ATOM 2291 C C . ALA B 1 129 ? -2.512 2.227 0.071 1 90 129 ALA B C 1
ATOM 2293 O O . ALA B 1 129 ? -3.117 1.324 -0.513 1 90 129 ALA B O 1
ATOM 2294 N N . VAL B 1 130 ? -2.789 2.568 1.312 1 92.19 130 VAL B N 1
ATOM 2295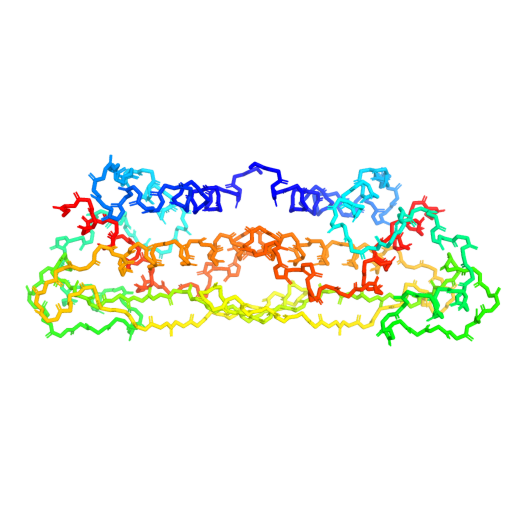 C CA . VAL B 1 130 ? -3.84 1.898 2.07 1 92.19 130 VAL B CA 1
ATOM 2296 C C . VAL B 1 130 ? -5.199 2.176 1.432 1 92.19 130 VAL B C 1
ATOM 2298 O O . VAL B 1 130 ? -6.039 1.28 1.334 1 92.19 130 VAL B O 1
ATOM 2301 N N . ARG B 1 131 ? -5.391 3.383 1.011 1 91.19 131 ARG B N 1
ATOM 2302 C CA . ARG B 1 131 ? -6.648 3.744 0.367 1 91.19 131 ARG B CA 1
ATOM 2303 C C . ARG B 1 131 ? -6.895 2.893 -0.874 1 91.19 131 ARG B C 1
ATOM 2305 O O . ARG B 1 131 ? -8.031 2.518 -1.161 1 91.19 131 ARG B O 1
ATOM 2312 N N . ALA B 1 132 ? -5.844 2.68 -1.597 1 84.75 132 ALA B N 1
ATOM 2313 C CA . ALA B 1 132 ? -5.953 1.893 -2.822 1 84.75 132 ALA B CA 1
ATOM 2314 C C . ALA B 1 132 ? -6.344 0.45 -2.516 1 84.75 132 ALA B C 1
ATOM 2316 O O . ALA B 1 132 ? -7.012 -0.204 -3.32 1 84.75 132 ALA B O 1
ATOM 2317 N N . ILE B 1 133 ? -5.949 -0.054 -1.353 1 84.25 133 ILE B N 1
ATOM 2318 C CA . ILE B 1 133 ? -6.129 -1.464 -1.024 1 84.25 133 ILE B CA 1
ATOM 2319 C C . ILE B 1 133 ? -7.406 -1.646 -0.207 1 84.25 133 ILE B C 1
ATOM 2321 O O . ILE B 1 133 ? -8.133 -2.627 -0.389 1 84.25 133 ILE B O 1
ATOM 2325 N N . ALA B 1 134 ? -7.637 -0.744 0.647 1 87.06 134 ALA B N 1
ATOM 2326 C CA . ALA B 1 134 ? -8.719 -0.892 1.617 1 87.06 134 ALA B CA 1
ATOM 2327 C C . ALA B 1 134 ? -9.297 0.466 2.006 1 87.06 134 ALA B C 1
ATOM 2329 O O . ALA B 1 134 ? -9.172 0.895 3.154 1 87.06 134 ALA B O 1
ATOM 2330 N N . PRO B 1 135 ? -10.016 1.039 1.128 1 87.56 135 PRO B N 1
ATOM 2331 C CA . PRO B 1 135 ? -10.508 2.398 1.376 1 87.56 135 PRO B CA 1
ATOM 2332 C C . PRO B 1 135 ? -11.43 2.48 2.586 1 87.56 135 PRO B C 1
ATOM 2334 O O . PRO B 1 135 ? -11.359 3.441 3.357 1 87.56 135 PRO B O 1
ATOM 2337 N N . ASP B 1 136 ? -12.273 1.459 2.812 1 88.94 136 ASP B N 1
ATOM 2338 C CA . ASP B 1 136 ? -13.219 1.504 3.926 1 88.94 136 ASP B CA 1
ATOM 2339 C C . ASP B 1 136 ? -12.5 1.342 5.262 1 88.94 136 ASP B C 1
ATOM 2341 O O . ASP B 1 136 ? -12.867 1.973 6.254 1 88.94 136 ASP B O 1
ATOM 2345 N N . ASP B 1 137 ? -11.484 0.522 5.23 1 91.19 137 ASP B N 1
ATOM 2346 C CA . ASP B 1 137 ? -10.711 0.326 6.453 1 91.19 137 ASP B CA 1
ATOM 2347 C C . ASP B 1 137 ? -9.898 1.573 6.793 1 91.19 137 ASP B C 1
ATOM 2349 O O . ASP B 1 137 ? -9.734 1.911 7.969 1 91.19 137 ASP B O 1
ATOM 2353 N N . LEU B 1 138 ? -9.406 2.205 5.781 1 93.56 138 LEU B N 1
ATOM 2354 C CA . LEU B 1 138 ? -8.641 3.43 6.004 1 93.56 138 LEU B CA 1
ATOM 2355 C C . LEU B 1 138 ? -9.477 4.453 6.766 1 93.56 138 LEU B C 1
ATOM 2357 O O . LEU B 1 138 ? -8.992 5.07 7.719 1 93.56 138 LEU B O 1
ATOM 2361 N N . LYS B 1 139 ? -10.68 4.625 6.371 1 94.38 139 LYS B N 1
ATOM 2362 C CA . LYS B 1 139 ? -11.555 5.617 6.988 1 94.38 139 LYS B CA 1
ATOM 2363 C C . LYS B 1 139 ? -11.758 5.324 8.469 1 94.38 139 LYS B C 1
ATOM 2365 O O . LYS B 1 139 ? -11.953 6.242 9.273 1 94.38 139 LYS B O 1
ATOM 2370 N N . LYS B 1 140 ? -11.68 4.094 8.852 1 94.12 140 LYS B N 1
ATOM 2371 C CA . LYS B 1 140 ? -11.93 3.684 10.227 1 94.12 140 LYS B CA 1
ATOM 2372 C C . LYS B 1 140 ? -10.695 3.889 11.102 1 94.12 140 LYS B C 1
ATOM 2374 O O . LYS B 1 140 ? -10.812 4.102 12.305 1 94.12 140 LYS B O 1
ATOM 2379 N N . VAL B 1 141 ? -9.555 3.85 10.43 1 95.75 141 VAL B N 1
ATOM 2380 C CA . VAL B 1 141 ? -8.367 3.73 11.266 1 95.75 141 VAL B CA 1
ATOM 2381 C C . VAL B 1 141 ? -7.543 5.012 11.18 1 95.75 141 VAL B C 1
ATOM 2383 O O . VAL B 1 141 ? -6.703 5.277 12.039 1 95.75 141 VAL B O 1
ATOM 2386 N N . LEU B 1 142 ? -7.68 5.836 10.125 1 97.81 142 LEU B N 1
ATOM 2387 C CA . LEU B 1 142 ? -6.844 7.016 9.922 1 97.81 142 LEU B CA 1
ATOM 2388 C C . LEU B 1 142 ? -7.129 8.07 10.992 1 97.81 142 LEU B C 1
ATOM 2390 O O . LEU B 1 142 ? -8.289 8.422 11.227 1 97.81 142 LEU B O 1
ATOM 2394 N N . SER B 1 143 ? -6.113 8.539 11.594 1 98.31 143 SER B N 1
ATOM 2395 C CA . SER B 1 143 ? -6.207 9.516 12.672 1 98.31 143 SER B CA 1
ATOM 2396 C C . SER B 1 143 ? -6.637 10.883 12.141 1 98.31 143 SER B C 1
ATOM 2398 O O . SER B 1 143 ? -6.035 11.398 11.203 1 98.31 143 SER B O 1
ATOM 2400 N N . LYS B 1 144 ? -7.621 11.516 12.82 1 98.56 144 LYS B N 1
ATOM 2401 C CA . LYS B 1 144 ? -8.023 12.875 12.492 1 98.56 144 LYS B CA 1
ATOM 2402 C C . LYS B 1 144 ? -6.875 13.859 12.703 1 98.56 144 LYS B C 1
ATOM 2404 O O . LYS B 1 144 ? -6.688 14.781 11.906 1 98.56 144 LYS B O 1
ATOM 2409 N N . ASP B 1 145 ? -6.082 13.68 13.758 1 98.81 145 ASP B N 1
ATOM 2410 C CA . ASP B 1 145 ? -4.926 14.523 14.047 1 98.81 145 ASP B CA 1
ATOM 2411 C C . ASP B 1 145 ? -3.877 14.414 12.945 1 98.81 145 ASP B C 1
ATOM 2413 O O . ASP B 1 145 ? -3.201 15.398 12.625 1 98.81 145 ASP B O 1
ATOM 2417 N N . ALA B 1 146 ? -3.703 13.234 12.438 1 98.69 146 ALA B N 1
ATOM 2418 C CA . ALA B 1 146 ? -2.766 13.039 11.336 1 98.69 146 ALA B CA 1
ATOM 2419 C C . ALA B 1 146 ? -3.221 13.781 10.086 1 98.69 146 ALA B C 1
ATOM 2421 O O . ALA B 1 146 ? -2.412 14.414 9.406 1 98.69 146 ALA B O 1
ATOM 2422 N N . VAL B 1 147 ? -4.5 13.703 9.773 1 98.81 147 VAL B N 1
ATOM 2423 C CA . VAL B 1 147 ? -5.047 14.391 8.602 1 98.81 147 VAL B CA 1
ATOM 2424 C C . VAL B 1 147 ? -4.914 15.898 8.773 1 98.81 147 VAL B C 1
ATOM 2426 O O . VAL B 1 147 ? -4.523 16.609 7.848 1 98.81 147 VAL B O 1
ATOM 2429 N N . LEU B 1 148 ? -5.227 16.406 9.969 1 98.88 148 LEU B N 1
ATOM 2430 C CA . LEU B 1 148 ? -5.023 17.812 10.242 1 98.88 148 LEU B CA 1
ATOM 2431 C C . LEU B 1 148 ? -3.564 18.203 10.047 1 98.88 148 LEU B C 1
ATOM 2433 O O . LEU B 1 148 ? -3.271 19.281 9.5 1 98.88 148 LEU B O 1
ATOM 2437 N N . SER B 1 149 ? -2.666 17.391 10.477 1 98.69 149 SER B N 1
ATOM 2438 C CA . SER B 1 149 ? -1.236 17.656 10.336 1 98.69 149 SER B CA 1
ATOM 2439 C C . SER B 1 149 ? -0.847 17.844 8.883 1 98.69 149 SER B C 1
ATOM 2441 O O . SER B 1 149 ? 0.036 18.656 8.57 1 98.69 149 SER B O 1
ATOM 2443 N N . LEU B 1 150 ? -1.465 17.094 7.965 1 98.62 150 LEU B N 1
ATOM 2444 C CA . LEU B 1 150 ? -1.208 17.281 6.543 1 98.62 150 LEU B CA 1
ATOM 2445 C C . LEU B 1 150 ? -1.553 18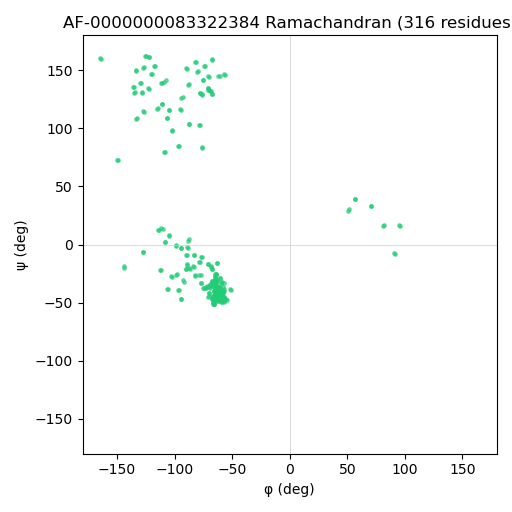.703 6.109 1 98.62 150 LEU B C 1
ATOM 2447 O O . LEU B 1 150 ? -0.767 19.359 5.414 1 98.62 150 LEU B O 1
ATOM 2451 N N . GLY B 1 151 ? -2.713 19.109 6.488 1 98.69 151 GLY B N 1
ATOM 2452 C CA . GLY B 1 151 ? -3.133 20.469 6.145 1 98.69 151 GLY B CA 1
ATOM 2453 C C . GLY B 1 151 ? -2.229 21.531 6.723 1 98.69 151 GLY B C 1
ATOM 2454 O O . GLY B 1 151 ? -1.868 22.484 6.031 1 98.69 151 GLY B O 1
ATOM 2455 N N . LEU B 1 152 ? -1.89 21.391 7.98 1 98.56 152 LEU B N 1
ATOM 2456 C CA . LEU B 1 152 ? -1.025 22.359 8.641 1 98.56 152 LEU B CA 1
ATOM 2457 C C . LEU B 1 152 ? 0.348 22.406 7.98 1 98.56 152 LEU B C 1
ATOM 2459 O O . LEU B 1 152 ? 0.911 23.484 7.785 1 98.56 152 LEU B O 1
ATOM 2463 N N . ALA B 1 153 ? 0.878 21.281 7.668 1 98.12 153 ALA B N 1
ATOM 2464 C CA . ALA B 1 153 ? 2.168 21.219 6.984 1 98.12 153 ALA B CA 1
ATOM 2465 C C . ALA B 1 153 ? 2.113 21.938 5.641 1 98.12 153 ALA B C 1
ATOM 2467 O O . ALA B 1 153 ? 3 22.734 5.324 1 98.12 153 ALA B O 1
ATOM 2468 N N . ALA B 1 154 ? 1.089 21.656 4.867 1 98.19 154 ALA B N 1
ATOM 2469 C CA . ALA B 1 154 ? 0.936 22.297 3.559 1 98.19 154 ALA B CA 1
ATOM 2470 C C . ALA B 1 154 ? 0.813 23.812 3.689 1 98.19 154 ALA B C 1
ATOM 2472 O O . ALA B 1 154 ? 1.454 24.547 2.945 1 98.19 154 ALA B O 1
ATOM 2473 N N . ALA B 1 155 ? 0.007 24.234 4.617 1 97.69 155 ALA B N 1
ATOM 2474 C CA . ALA B 1 155 ? -0.209 25.656 4.828 1 97.69 155 ALA B CA 1
ATOM 2475 C C . ALA B 1 155 ? 1.088 26.359 5.227 1 97.69 155 ALA B C 1
ATOM 2477 O O . ALA B 1 155 ? 1.406 27.438 4.715 1 97.69 155 ALA B O 1
ATOM 2478 N N . ALA B 1 156 ? 1.79 25.781 6.16 1 96.44 156 ALA B N 1
ATOM 2479 C CA . ALA B 1 156 ? 3.039 26.359 6.633 1 96.44 156 ALA B CA 1
ATOM 2480 C C . ALA B 1 156 ? 4.07 26.438 5.512 1 96.44 156 ALA B C 1
ATOM 2482 O O . ALA B 1 156 ? 4.77 27.453 5.371 1 96.44 156 ALA B O 1
ATOM 2483 N N . LEU B 1 157 ? 4.191 25.391 4.762 1 96.25 157 LEU B N 1
ATOM 2484 C CA . LEU B 1 157 ? 5.121 25.359 3.639 1 96.25 157 LEU B CA 1
ATOM 2485 C C . LEU B 1 157 ? 4.793 26.469 2.633 1 96.25 157 LEU B C 1
ATOM 2487 O O . LEU B 1 157 ? 5.695 27.094 2.08 1 96.25 157 LEU B O 1
ATOM 2491 N N . ALA B 1 158 ? 3.562 26.641 2.375 1 95.25 158 ALA B N 1
ATOM 2492 C CA . ALA B 1 158 ? 3.121 27.625 1.393 1 95.25 158 ALA B CA 1
ATOM 2493 C C . ALA B 1 158 ? 3.393 29.047 1.881 1 95.25 158 ALA B C 1
ATOM 2495 O O . ALA B 1 158 ? 3.648 29.953 1.078 1 95.25 158 ALA B O 1
ATOM 2496 N N . LYS B 1 159 ? 3.344 29.219 3.076 1 93.19 159 LYS B N 1
ATOM 2497 C CA . LYS B 1 159 ? 3.5 30.547 3.662 1 93.19 159 LYS B CA 1
ATOM 2498 C C . LYS B 1 159 ? 4.977 30.906 3.822 1 93.19 159 LYS B C 1
ATOM 2500 O O . LYS B 1 159 ? 5.312 32.062 4.059 1 93.19 159 LYS B O 1
ATOM 2505 N N . ASN B 1 160 ? 5.82 29.953 3.809 1 89.69 160 ASN B N 1
ATOM 2506 C CA . ASN B 1 160 ? 7.242 30.172 4.055 1 89.69 160 ASN B CA 1
ATOM 2507 C C . ASN B 1 160 ? 8.086 29.797 2.834 1 89.69 160 ASN B C 1
ATOM 2509 O O . ASN B 1 160 ? 9.125 30.406 2.588 1 89.69 160 ASN B O 1
#

Foldseek 3Di:
DVLQLLVVLLVVCVVCVVCLQVVNDADPLVSLQVVLVVLVQDPDRLVVQQQPFLQVCVPPPAPPPWDRDRRRGGPLPGFKAWAFADWDADLVVLGIATDTDIDGQQDPNDGRLNRLSNRQNRRSNVLSVCCVRHSPSSSVHPGPRNSSRNSSSSVVSNVD/DVLQLLVVLLVVCVVCVVCLQVVNDADPLVSLQVVLVVLVQDPDRLVVQQQPFLQVCVPPPAPPPWDRDRRRGGPLPGFKAWAFADWDADLVVLGIATDTDIDGQQDPNDGRLNRLSNRQNRRSNVLSVCCVRHSPSSSVHPGPRNSSRNSSSSVVSNVD

Radius of gyration: 22.47 Å; Cα contacts (8 Å, |Δi|>4): 540; chains: 2; bounding box: 36×65×46 Å

pLDDT: mean 93.57, std 8.17, range [37.06, 98.88]

Organism: Lactobacillus gasseri (NCBI:txid1596)

Secondary structure (DSSP, 8-state):
-GGGHHHHHHHHHHHTHHHHHTTSS---HHHHHHHHHHT--SSS-GGGTTTSBHHHHHHHT--S-S----TTSBGGG---EEEEEEEEEETTTTEEEEEEEEE-SEETTEE-HHHHHHHHHHHHHHHHHHHHH-HHHHHHHS-HHHHHHHHHHHHHHHH-/-GGGHHHHHHHHHHHTHHHHHTTSS---HHHHHHHHHHT--SSS-GGGTTTSBHHHHHHHT--S-S----TTSBGGG---EEEEEEEEEETTTTEEEEEEEEE-SEETTEE-HHHHHHHHHHHHHHHHHHHHH-HHHHHHHS-HHHHHHHHHHHHHHHH-

Solvent-accessible surface area (backbone atoms only — not comparable to full-atom values): 17392 Å² total; per-residue (Å²): 127,77,54,47,50,46,37,50,51,25,50,56,47,60,77,42,42,66,40,40,54,71,66,75,39,81,70,64,52,68,62,51,48,52,54,57,45,68,63,64,69,60,96,58,60,63,81,67,46,40,76,35,29,32,43,58,42,56,75,69,64,49,74,73,75,62,74,75,82,58,42,84,39,38,42,69,72,56,49,63,31,41,25,39,37,33,45,42,33,28,67,82,70,75,40,71,42,75,44,74,44,83,43,59,30,54,52,96,85,40,79,41,51,59,50,30,48,49,38,40,40,39,22,31,32,50,51,16,31,43,36,57,66,36,49,73,56,38,61,75,59,60,53,50,37,37,54,49,26,42,50,50,29,48,53,52,53,63,75,102,128,79,54,48,50,46,37,51,52,26,49,54,48,61,76,40,42,66,41,40,54,70,66,75,39,82,68,64,52,66,64,52,49,52,55,56,47,68,63,63,69,61,95,58,60,63,78,67,46,41,74,34,30,35,43,58,42,57,75,71,62,49,75,74,74,60,74,76,81,57,42,85,39,37,40,69,74,57,50,63,32,42,27,40,37,34,45,42,35,30,68,82,70,74,40,72,42,73,44,74,42,83,44,59,30,55,50,95,83,40,81,40,52,59,50,30,49,49,37,40,40,40,23,30,34,49,52,17,30,42,36,59,67,35,48,72,57,39,62,75,59,60,53,49,37,35,56,51,26,41,51,49,28,47,52,52,52,63,75,102

=== Feature glossary ===
The features interleaved in this record are:

— What the protein is —

Sequence gives the chain of amino acids in standard one-letter code (A=alanine, C=cysteine, …, Y=tyrosine), read N→C. It is the only feature that is directly encoded by the gene; all structural features are derived from the folded form of this sequence.

Database cross-references. InterPro integrates a dozen domain/family signature databases into unified entries with residue-range hits. GO terms attach function/process/location labels with evidence codes. CATH codes position the fold in a four-level structural taxonomy. Organism is the NCBI-taxonomy species name.

— Where its atoms are —

Atomic coordinates in PDBx/mmCIF format — the same representation the Protein Data Bank distributes. Each line of the _atom_site loop places one backbone atom in Cartesian space (units: ångströms, origin: arbitrary).

The six renders are orthographic views along the three Cartesian axes in both directions. Representation (cartoon, sticks, or surface) and color scheme (sequence-rainbow or by-chain) vary across proteins so the training set covers all the common visualization conventions.

— Local backbone conformation —

Eight-state secondary structure (DSSP): H is the canonical α-helix, G the tighter 3₁₀-helix, I the wider π-helix; E/B are β-structure, T and S are turns and bends, and '-' is everything else. DSSP derives these from the pattern of main-chain N–H···O=C hydrogen bonds, not from the sequence.

P-SEA three-state annotation labels each residue as helix, strand, or coil based purely on the geometry of the Cα trace. It serves as a fallback when the full backbone (and thus DSSP) is unavailable.

The φ/ψ torsion pair specifies the backbone conformation at each residue. φ rotates about the N–Cα bond, ψ about the Cα–C bond. Steric clashes forbid most of the (φ, ψ) plane — the allowed regions (α-helix basin, β-sheet basin, left-handed helix) are the Ramachandran-allowed regions.

— Global shape and packing —

The geometric summary reports three shape descriptors. Rg (radius of gyration) measures how spread out the Cα atoms are about their centre of mass; compact globular proteins have small Rg, elongated or unfolded ones large. Cα contacts (<8 Å, |i−j|>4) count long-range residue pairs in spatial proximity — high for tightly packed folds, near zero for rods or random coil. The bounding-box extents give the protein's footprint along x, y, z in Å.

Solvent-accessible surface area (SASA) is the area in Å² traced out by the centre of a 1.4 Å probe sphere (a water molecule) rolled over the protein's van der Waals surface (Shrake–Rupley / Lee–Richards construction). Buried residues have near-zero SASA; fully exposed residues can exceed 200 Å². The total SASA scales roughly with the number of surface residues.

The contact map is a binary N×N matrix image: pixel (i, j) is dark where Cα_i and Cα_j are within 8 Å and |i−j|>4. Because the |i−j|>4 filter removes local helical contacts, off-diagonal stripes parallel to the main diagonal indicate parallel β-sheets; stripes perpendicular to it indicate antiparallel β-sheets. The Ramachandran plot scatters every residue's (φ, ψ) pair against the sterically allowed regions. The PAE heatmap renders the predicted-aligned-error matrix.

— Structural neighborhood —

3Di is Foldseek's structural alphabet. Each residue is assigned one of twenty discrete states based on how its Cα sits relative to its spatial (not sequential) neighbors. Aligning 3Di strings finds structural homologs roughly as well as full 3D superposition, but orders of magnitude faster.

Nearest PDB neighbors are the top structural matches found by Foldseek when searching this structure against the entire Protein Data Bank. Each hit reports a TM-score (0 to 1; >0.5 almost always implies the same fold) and an E-value. These are *structural* homologs — they may share no detectable sequence similarity.

— Confidence and disorder —

For AlphaFold models, the B-factor field carries pLDDT — the model's own estimate of local accuracy on a 0–100 scale. Regions with pLDDT<50 should be treated as essentially unmodeled; they often correspond to intrinsically disordered segments.

Crystallographic B-factors measure how much each atom's electron density is smeared out, in Å². They rise in mobile loops and surface residues and fall in the buried interior. In AlphaFold models this column is repurposed to hold pLDDT instead.

Predicted aligned error is AlphaFold's pairwise confidence. Unlike pLDDT (per-residue), PAE is per-residue-pair and captures whether two parts of the structure are correctly placed relative to each other. Units are ångströms of expected positional error.